Protein AF-A0A662UJ78-F1 (afdb_monomer_lite)

Sequence (334 aa):
MKYLYKLVLLIMIAIISGTLMYMVTPVSWSEGKYTAEIVFKIDNNTYRALVPFYIGKSSEEIHYTEVIDGNKLSVAVNISSLKTLAPGTILYVRAKFLDNNKTILPGIANIKCDIVLPDGRTYEYYASSVDSDTGIYTFKIQPYVKAREAGFVFGSAIVLFAGASVLHYVVTGLYSTIALVILGVIGSKDPFQYYMSNIVLIFIAGSGLELIIKENGLDERVARLLLRLSRSPYTLIISSTFLVSFLSMWTSNTAATYVMLPLILVILNKVGLTDMKYSSILLVSLAVAASVGGTATLIGTPPNIIAAGFLNDLIYGGMEYIDFTRWLYIGFPA

Secondary structure (DSSP, 8-state):
-HHHHHHHHHHHHHHHHHHHHHHHSPPPP-SEEEEEEEEEEETTEEEEEEEEEEESS----EEEEEEETTTTEEEEEEE---SS--TT--EEEEEEEEETTS-B-----S-EEEEEPTTS-EEEEE-SEE-TTT-EEEEEE---SSHHHHHHHHHHHHHHHHTTTTS-HHHHHHHHHHHHHHTTSS-SSSTTGGGG-HHHHHHHHHHHHHHHHHHTTHHHHHHHHHHHT--SHHHHHHHHHHHHHHHHTTS-HHHHHHHHHHHHHHHHHHHT--SHHHHHHHHHHHHHHHHHHTTSSTTT-HHHHHHHHHHHHHTSTT---S-HHHHHHHHTT-

pLDDT: mean 83.89, std 9.32, range [48.81, 97.62]

Structure (mmCIF, N/CA/C/O backbone):
data_AF-A0A662UJ78-F1
#
_entry.id   AF-A0A662UJ78-F1
#
loop_
_atom_site.group_PDB
_atom_site.id
_atom_site.type_symbol
_atom_site.label_atom_id
_atom_site.label_alt_id
_atom_site.label_comp_id
_atom_site.label_asym_id
_atom_site.label_entity_id
_atom_site.label_seq_id
_atom_site.pdbx_PDB_ins_code
_atom_site.Cartn_x
_atom_site.Cartn_y
_atom_site.Cartn_z
_atom_site.occupancy
_atom_site.B_iso_or_equiv
_atom_site.auth_seq_id
_atom_site.auth_comp_id
_atom_site.auth_asym_id
_atom_site.auth_atom_id
_atom_site.pdbx_PDB_model_num
ATOM 1 N N . MET A 1 1 ? 1.722 -31.109 -17.608 1.00 74.56 1 MET A N 1
ATOM 2 C CA . MET A 1 1 ? 2.094 -31.637 -16.271 1.00 74.56 1 MET A CA 1
ATOM 3 C C . MET A 1 1 ? 3.032 -30.725 -15.472 1.00 74.56 1 MET A C 1
ATOM 5 O O . MET A 1 1 ? 2.646 -30.346 -14.377 1.00 74.56 1 MET A O 1
ATOM 9 N N . LYS A 1 2 ? 4.204 -30.301 -15.982 1.00 85.56 2 LYS A N 1
ATOM 10 C CA . LYS A 1 2 ? 5.148 -29.444 -15.217 1.00 85.56 2 LYS A CA 1
ATOM 11 C C . LYS A 1 2 ? 4.560 -28.109 -14.721 1.00 85.56 2 LYS A C 1
ATOM 13 O O . LYS A 1 2 ? 4.836 -27.714 -13.596 1.00 85.56 2 LYS A O 1
ATOM 18 N N . TYR A 1 3 ? 3.753 -27.428 -15.539 1.00 89.88 3 TYR A N 1
ATOM 19 C CA . TYR A 1 3 ? 3.112 -26.165 -15.145 1.00 89.88 3 TYR A CA 1
ATOM 20 C C . TYR A 1 3 ? 2.052 -26.365 -14.051 1.00 89.88 3 TYR A C 1
ATOM 22 O O . TYR A 1 3 ? 2.080 -25.673 -13.041 1.00 89.88 3 TYR A O 1
ATOM 30 N N . LEU A 1 4 ? 1.190 -27.376 -14.206 1.00 91.19 4 LEU A N 1
ATOM 31 C CA . LEU A 1 4 ? 0.172 -27.723 -13.210 1.00 91.19 4 LEU A CA 1
ATOM 32 C C . LEU A 1 4 ? 0.796 -28.039 -11.843 1.00 91.19 4 LEU A C 1
ATOM 34 O O . LEU A 1 4 ? 0.318 -27.551 -10.829 1.00 91.19 4 LEU A O 1
ATOM 38 N N . TYR A 1 5 ? 1.906 -28.783 -11.820 1.00 94.12 5 TYR A N 1
ATOM 39 C CA . TYR A 1 5 ? 2.651 -29.043 -10.587 1.00 94.12 5 TYR A CA 1
ATOM 40 C C . TYR A 1 5 ? 3.148 -27.751 -9.920 1.00 94.12 5 TYR A C 1
ATOM 42 O O . TYR A 1 5 ? 2.947 -27.566 -8.723 1.00 94.12 5 TYR A O 1
ATOM 50 N N . LYS A 1 6 ? 3.751 -26.832 -10.691 1.00 94.00 6 LYS A N 1
ATOM 51 C CA . LYS A 1 6 ? 4.207 -25.532 -10.168 1.00 94.00 6 LYS A CA 1
ATOM 52 C C . LYS A 1 6 ? 3.054 -24.706 -9.603 1.00 94.00 6 LYS A C 1
ATOM 54 O O . LYS A 1 6 ? 3.221 -24.084 -8.561 1.00 94.00 6 LYS A O 1
ATOM 59 N N . LEU A 1 7 ? 1.902 -24.718 -10.272 1.00 94.19 7 LEU A N 1
ATOM 60 C CA . LEU A 1 7 ? 0.709 -24.007 -9.822 1.00 94.19 7 LEU A CA 1
ATOM 61 C C . LEU A 1 7 ? 0.171 -24.583 -8.509 1.00 94.19 7 LEU A C 1
ATOM 63 O O . LEU A 1 7 ? -0.058 -23.832 -7.568 1.00 94.19 7 LEU A O 1
ATOM 67 N N . VAL A 1 8 ? 0.022 -25.907 -8.417 1.00 95.00 8 VAL A N 1
ATOM 68 C CA . VAL A 1 8 ? -0.442 -26.574 -7.190 1.00 95.00 8 VAL A CA 1
ATOM 69 C C . VAL A 1 8 ? 0.522 -26.316 -6.034 1.00 95.00 8 VAL A C 1
ATOM 71 O O . VAL A 1 8 ? 0.086 -25.954 -4.945 1.00 95.00 8 VAL A O 1
ATOM 74 N N . LEU A 1 9 ? 1.830 -26.439 -6.275 1.00 95.75 9 LEU A N 1
ATOM 75 C CA . LEU A 1 9 ? 2.849 -26.150 -5.269 1.00 95.75 9 LEU A CA 1
ATOM 76 C C . LEU A 1 9 ? 2.768 -24.694 -4.790 1.00 95.75 9 LEU A C 1
ATOM 78 O O . LEU A 1 9 ? 2.785 -24.452 -3.586 1.00 95.75 9 LEU A O 1
ATOM 82 N N . LEU A 1 10 ? 2.632 -23.737 -5.714 1.00 96.06 10 LEU A N 1
ATOM 83 C CA . LEU A 1 10 ? 2.490 -22.320 -5.384 1.00 96.06 10 LEU A CA 1
ATOM 84 C C . LEU A 1 10 ? 1.257 -22.067 -4.508 1.00 96.06 10 LEU A C 1
ATOM 86 O O . LEU A 1 10 ? 1.362 -21.377 -3.498 1.00 96.06 10 LEU A O 1
ATOM 90 N N . ILE A 1 11 ? 0.111 -22.655 -4.861 1.00 95.50 11 ILE A N 1
ATOM 91 C CA . ILE A 1 11 ? -1.130 -22.525 -4.088 1.00 95.50 11 ILE A CA 1
ATOM 92 C C . ILE A 1 11 ? -0.964 -23.130 -2.690 1.00 95.50 11 ILE A C 1
ATOM 94 O O . ILE A 1 11 ? -1.372 -22.508 -1.714 1.00 95.50 11 ILE A O 1
ATOM 98 N N . MET A 1 12 ? -0.324 -24.297 -2.558 1.00 97.00 12 MET A N 1
ATOM 99 C CA . MET A 1 12 ? -0.077 -24.892 -1.239 1.00 97.00 12 MET A CA 1
ATOM 100 C C . MET A 1 12 ? 0.802 -23.998 -0.362 1.00 97.00 12 MET A C 1
ATOM 102 O O . MET A 1 12 ? 0.473 -23.772 0.800 1.00 97.00 12 MET A O 1
ATOM 106 N N . ILE A 1 13 ? 1.886 -23.444 -0.914 1.00 97.00 13 ILE A N 1
ATOM 107 C CA . ILE A 1 13 ? 2.757 -22.515 -0.179 1.00 97.00 13 ILE A CA 1
ATOM 108 C C . ILE A 1 13 ? 1.982 -21.245 0.198 1.00 97.00 13 ILE A C 1
ATOM 110 O O . ILE A 1 13 ? 2.125 -20.754 1.317 1.00 97.00 13 ILE A O 1
ATOM 114 N N . ALA A 1 14 ? 1.125 -20.738 -0.693 1.00 96.88 14 ALA A N 1
ATOM 115 C CA . ALA A 1 14 ? 0.294 -19.569 -0.422 1.00 96.88 14 ALA A CA 1
ATOM 116 C C . ALA A 1 14 ? -0.699 -19.822 0.718 1.00 96.88 14 ALA A C 1
ATOM 118 O O . ALA A 1 14 ? -0.840 -18.974 1.595 1.00 96.88 14 ALA A O 1
ATOM 119 N N . ILE A 1 15 ? -1.335 -20.996 0.759 1.00 97.19 15 ILE A N 1
ATOM 120 C CA . ILE A 1 15 ? -2.229 -21.385 1.858 1.00 97.19 15 ILE A CA 1
ATOM 121 C C . ILE A 1 15 ? -1.451 -21.470 3.170 1.00 97.19 15 ILE A C 1
ATOM 123 O O . ILE A 1 15 ? -1.878 -20.878 4.155 1.00 97.19 15 ILE A O 1
ATOM 127 N N . ILE A 1 16 ? -0.289 -22.134 3.182 1.00 97.62 16 ILE A N 1
ATOM 128 C CA . ILE A 1 16 ? 0.556 -22.245 4.382 1.00 97.62 16 ILE A CA 1
ATOM 129 C C . ILE A 1 16 ? 0.957 -20.853 4.888 1.00 97.62 16 ILE A C 1
ATOM 131 O O . ILE A 1 16 ? 0.823 -20.566 6.077 1.00 97.62 16 ILE A O 1
ATOM 135 N N . SER A 1 17 ? 1.404 -19.970 3.993 1.00 97.19 17 SER A N 1
ATOM 136 C CA . SER A 1 17 ? 1.764 -18.592 4.342 1.00 97.19 17 SER A CA 1
ATOM 137 C C . SER A 1 17 ? 0.568 -17.797 4.869 1.00 97.19 17 SER A C 1
ATOM 139 O O . SER A 1 17 ? 0.687 -17.121 5.892 1.00 97.19 17 SER A O 1
ATOM 141 N N . GLY A 1 18 ? -0.601 -17.932 4.237 1.00 96.88 18 GLY A N 1
ATOM 142 C CA . GLY A 1 18 ? -1.847 -17.345 4.720 1.00 96.88 18 GLY A CA 1
ATOM 143 C C . GLY A 1 18 ? -2.208 -17.842 6.120 1.00 96.88 18 GLY A C 1
ATOM 144 O O . GLY A 1 18 ? -2.531 -17.040 6.992 1.00 96.88 18 GLY A O 1
ATOM 145 N N . THR A 1 19 ? -2.104 -19.145 6.386 1.00 96.62 19 THR A N 1
ATOM 146 C CA . THR A 1 19 ? -2.385 -19.724 7.709 1.00 96.62 19 THR A CA 1
ATOM 147 C C . THR A 1 19 ? -1.412 -19.217 8.773 1.00 96.62 19 THR A C 1
ATOM 149 O O . THR A 1 19 ? -1.841 -18.879 9.874 1.00 96.62 19 THR A O 1
ATOM 152 N N . LEU A 1 20 ? -0.121 -19.104 8.454 1.00 96.56 20 LEU A N 1
ATOM 153 C CA . LEU A 1 20 ? 0.865 -18.522 9.369 1.00 96.56 20 LEU A CA 1
ATOM 154 C C . LEU A 1 20 ? 0.529 -17.061 9.691 1.00 96.56 20 LEU A C 1
ATOM 156 O O . LEU A 1 20 ? 0.511 -16.681 10.861 1.00 96.56 20 LEU A O 1
ATOM 160 N N . MET A 1 21 ? 0.184 -16.258 8.680 1.00 96.12 21 MET A N 1
ATOM 161 C CA . MET A 1 21 ? -0.240 -14.874 8.903 1.00 96.12 21 MET A CA 1
ATOM 162 C C . MET A 1 21 ? -1.532 -14.785 9.719 1.00 96.12 21 MET A C 1
ATOM 164 O O . MET A 1 21 ? -1.609 -13.969 10.635 1.00 96.12 21 MET A O 1
ATOM 168 N N . TYR A 1 22 ? -2.516 -15.654 9.476 1.00 95.31 22 TYR A N 1
ATOM 169 C CA . TYR A 1 22 ? -3.747 -15.733 10.273 1.00 95.31 22 TYR A CA 1
ATOM 170 C C . TYR A 1 22 ? -3.452 -15.926 11.771 1.00 95.31 22 TYR A C 1
ATOM 172 O O . TYR A 1 22 ? -4.114 -15.324 12.616 1.00 95.31 22 TYR A O 1
ATOM 180 N N . MET A 1 23 ? -2.445 -16.742 12.109 1.00 93.75 23 MET A N 1
ATOM 181 C CA . MET A 1 23 ? -2.058 -17.022 13.497 1.00 93.75 23 MET A CA 1
ATOM 182 C C . MET A 1 23 ? -1.364 -15.841 14.184 1.00 93.75 23 MET A C 1
ATOM 184 O O . MET A 1 23 ? -1.578 -15.626 15.376 1.00 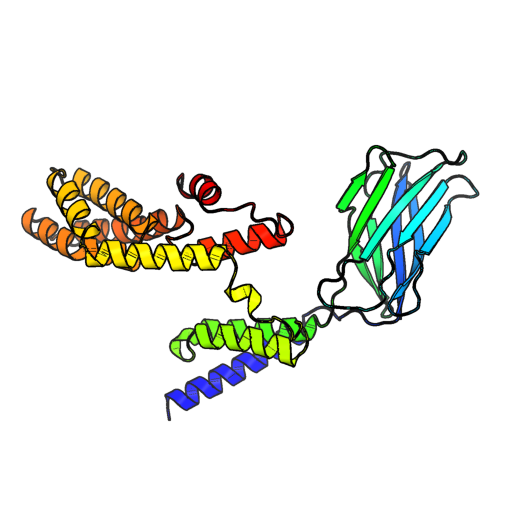93.75 23 MET A O 1
ATOM 188 N N . VAL A 1 24 ? -0.544 -15.083 13.449 1.00 93.38 24 VAL A N 1
ATOM 189 C CA . VAL A 1 24 ? 0.206 -13.932 13.989 1.00 93.38 24 VAL A CA 1
ATOM 190 C C . VAL A 1 24 ? -0.662 -12.671 14.064 1.00 93.38 24 VAL A C 1
ATOM 192 O O . VAL A 1 24 ? -0.408 -11.785 14.878 1.00 93.38 24 VAL A O 1
ATOM 195 N N . THR A 1 25 ? -1.708 -12.587 13.242 1.00 91.75 25 THR A N 1
ATOM 196 C CA . THR A 1 25 ? -2.567 -11.402 13.175 1.00 91.75 25 THR A CA 1
ATOM 197 C C . THR A 1 25 ? -3.382 -11.219 14.470 1.00 91.75 25 THR A C 1
ATOM 199 O O . THR A 1 25 ? -3.894 -12.206 15.019 1.00 91.75 25 THR A O 1
ATOM 202 N N . PRO A 1 26 ? -3.544 -9.972 14.973 1.00 86.56 26 PRO A N 1
ATOM 203 C CA . PRO A 1 26 ? -4.321 -9.690 16.174 1.00 86.56 26 PRO A CA 1
ATOM 204 C C . PRO A 1 26 ? -5.737 -10.268 16.142 1.00 86.56 26 PRO A C 1
ATOM 206 O O . PRO A 1 26 ? -6.367 -10.416 15.091 1.00 86.56 26 PRO A O 1
ATOM 209 N N . VAL A 1 27 ? -6.246 -10.591 17.330 1.00 85.38 27 VAL A N 1
ATOM 210 C CA . VAL A 1 27 ? -7.618 -11.076 17.497 1.00 85.38 27 VAL A CA 1
ATOM 211 C C . VAL A 1 27 ? -8.580 -9.944 17.153 1.00 85.38 27 VAL A C 1
ATOM 213 O O . VAL A 1 27 ? -8.354 -8.786 17.507 1.00 85.38 27 VAL A O 1
ATOM 216 N N . SER A 1 28 ? -9.647 -10.284 16.437 1.00 86.44 28 SER A N 1
ATOM 217 C CA . SER A 1 28 ? -10.690 -9.312 16.124 1.00 86.44 28 SER A CA 1
ATOM 218 C C . SER A 1 28 ? -11.521 -8.999 17.359 1.00 86.44 28 SER A C 1
ATOM 220 O O . SER A 1 28 ? -11.748 -9.858 18.206 1.00 86.44 28 SER A O 1
ATOM 222 N N . TRP A 1 29 ? -11.992 -7.766 17.441 1.00 86.44 29 TRP A N 1
ATOM 223 C CA . TRP A 1 29 ? -12.928 -7.331 18.457 1.00 86.44 29 TRP A CA 1
ATOM 224 C C . TRP A 1 29 ? -14.287 -7.987 18.202 1.00 86.44 29 TRP A C 1
ATOM 226 O O . TRP A 1 29 ? -14.682 -8.207 17.054 1.00 86.44 29 TRP A O 1
ATOM 236 N N . SER A 1 30 ? -14.994 -8.303 19.279 1.00 84.50 30 SER A N 1
ATOM 237 C CA . SER A 1 30 ? -16.320 -8.910 19.256 1.00 84.50 30 SER A CA 1
ATOM 238 C C . SER A 1 30 ? -17.299 -8.039 20.030 1.00 84.50 30 SER A C 1
ATOM 240 O O . SER A 1 30 ? -16.910 -7.152 20.784 1.00 84.50 30 SER A O 1
ATOM 242 N N . GLU A 1 31 ? -18.592 -8.292 19.883 1.00 84.69 31 GLU A N 1
ATOM 243 C CA . GLU A 1 31 ? -19.571 -7.665 20.770 1.00 84.69 31 GLU A CA 1
ATOM 244 C C . GLU A 1 31 ? -19.304 -8.090 22.219 1.00 84.69 31 GLU A C 1
ATOM 246 O O . GLU A 1 31 ? -18.971 -9.247 22.495 1.00 84.69 31 GLU A O 1
ATOM 251 N N . GLY A 1 32 ? -19.392 -7.144 23.153 1.00 84.38 32 GLY A N 1
ATOM 252 C CA . GLY A 1 32 ? -18.986 -7.405 24.528 1.00 84.38 32 GLY A CA 1
ATOM 253 C C . GLY A 1 32 ? -18.766 -6.158 25.370 1.00 84.38 32 GLY A C 1
ATOM 254 O O . GLY A 1 32 ? -19.033 -5.032 24.944 1.00 84.38 32 GLY A O 1
ATOM 255 N N . LYS A 1 33 ? -18.298 -6.396 26.598 1.00 86.56 33 LYS A N 1
ATOM 256 C CA . LYS A 1 33 ? -17.923 -5.363 27.565 1.00 86.56 33 LYS A CA 1
ATOM 257 C C . LYS A 1 33 ? -16.432 -5.073 27.451 1.00 86.56 33 LYS A C 1
ATOM 259 O O . LYS A 1 33 ? -15.621 -5.986 27.559 1.00 86.56 33 LYS A O 1
ATOM 264 N N . TYR A 1 34 ? -16.102 -3.805 27.300 1.00 88.44 34 TYR A N 1
ATOM 265 C CA . TYR A 1 34 ? -14.747 -3.285 27.211 1.00 88.44 34 TYR A CA 1
ATOM 266 C C . TYR A 1 34 ? -14.525 -2.269 28.329 1.00 88.44 34 TYR A C 1
ATOM 268 O O . TYR A 1 34 ? -15.489 -1.742 28.892 1.00 88.44 34 TYR A O 1
ATOM 276 N N . THR A 1 35 ? -13.268 -1.970 28.636 1.00 88.31 35 THR A N 1
ATOM 277 C CA . THR A 1 35 ? -12.915 -0.899 29.576 1.00 88.31 35 THR A CA 1
ATOM 278 C C . THR A 1 35 ? -11.891 0.015 28.924 1.00 88.31 35 THR A C 1
ATOM 280 O O . THR A 1 35 ? -10.863 -0.459 28.449 1.00 88.31 35 THR A O 1
ATOM 283 N N . ALA A 1 36 ? -12.178 1.313 28.890 1.00 88.56 36 ALA A N 1
ATOM 284 C CA . ALA A 1 36 ? -11.216 2.341 28.525 1.00 88.56 36 ALA A CA 1
ATOM 285 C C . ALA A 1 36 ? -10.558 2.872 29.803 1.00 88.56 36 ALA A C 1
ATOM 287 O O . ALA A 1 36 ? -11.219 3.496 30.630 1.00 88.56 36 ALA A O 1
ATOM 288 N N . GLU A 1 37 ? -9.269 2.599 29.974 1.00 89.94 37 GLU A N 1
ATOM 289 C CA . GLU A 1 37 ? -8.448 3.120 31.062 1.00 89.94 37 GLU A CA 1
ATOM 290 C C . GLU A 1 37 ? -7.716 4.373 30.570 1.00 89.94 37 GLU A C 1
ATOM 292 O O . GLU A 1 37 ? -6.841 4.309 29.710 1.00 89.94 37 GLU A O 1
ATOM 297 N N . ILE A 1 38 ? -8.091 5.544 31.081 1.00 87.50 38 ILE A N 1
ATOM 298 C CA . ILE A 1 38 ? -7.409 6.800 30.749 1.00 87.50 38 ILE A CA 1
ATOM 299 C C . ILE A 1 38 ? -6.334 7.045 31.794 1.00 87.50 38 ILE A C 1
ATOM 301 O O . ILE A 1 38 ? -6.637 7.282 32.964 1.00 87.50 38 ILE A O 1
ATOM 305 N N . VAL A 1 39 ? -5.081 7.003 31.355 1.00 86.19 39 VAL A N 1
ATOM 306 C CA . VAL A 1 39 ? -3.899 7.190 32.193 1.00 86.19 39 VAL A CA 1
ATOM 307 C C . VAL A 1 39 ? -3.324 8.572 31.931 1.00 86.19 39 VAL A C 1
ATOM 309 O O . VAL A 1 39 ? -3.039 8.937 30.790 1.00 86.19 39 VAL A O 1
ATOM 312 N N . PHE A 1 40 ? -3.125 9.348 32.989 1.00 83.94 40 PHE A N 1
ATOM 313 C CA . PHE A 1 40 ? -2.577 10.697 32.895 1.00 83.94 40 PHE A CA 1
ATOM 314 C C . PHE A 1 40 ? -1.724 11.031 34.116 1.00 83.94 40 PHE A C 1
ATOM 316 O O . PHE A 1 40 ? -1.835 10.395 35.167 1.00 83.94 40 PHE A O 1
ATOM 323 N N . LYS A 1 41 ? -0.833 12.016 33.970 1.00 79.06 41 LYS A N 1
ATOM 324 C CA . LYS A 1 41 ? 0.078 12.446 35.034 1.00 79.06 41 LYS A CA 1
ATOM 325 C C . LYS A 1 41 ? -0.151 13.905 35.396 1.00 79.06 41 LYS A C 1
ATOM 327 O O . LYS A 1 41 ? -0.171 14.756 34.512 1.00 79.06 41 LYS A O 1
ATOM 332 N N . ILE A 1 42 ? -0.270 14.180 36.691 1.00 74.50 42 ILE A N 1
ATOM 333 C CA . ILE A 1 42 ? -0.340 15.531 37.265 1.00 74.50 42 ILE A CA 1
ATOM 334 C C . ILE A 1 42 ? 0.592 15.547 38.476 1.00 74.50 42 ILE A C 1
ATOM 336 O O . ILE A 1 42 ? 0.551 14.617 39.278 1.00 74.50 42 ILE A O 1
ATOM 340 N N . ASP A 1 43 ? 1.465 16.552 38.579 1.00 69.56 43 ASP A N 1
ATOM 341 C CA . ASP A 1 43 ? 2.380 16.750 39.716 1.00 69.56 43 ASP A CA 1
ATOM 342 C C . ASP A 1 43 ? 3.142 15.481 40.139 1.00 69.56 43 ASP A C 1
ATOM 344 O O . ASP A 1 43 ? 3.267 15.150 41.315 1.00 69.56 43 ASP A O 1
ATOM 348 N N . ASN A 1 44 ? 3.655 14.745 39.145 1.00 70.19 44 ASN A N 1
ATOM 349 C CA . ASN A 1 44 ? 4.376 13.473 39.293 1.00 70.19 44 ASN A CA 1
ATOM 350 C C . ASN A 1 44 ? 3.544 12.262 39.769 1.00 70.19 44 ASN A C 1
ATOM 352 O O . ASN A 1 44 ? 4.053 11.138 39.758 1.00 70.19 44 ASN A O 1
ATOM 356 N N . ASN A 1 45 ? 2.264 12.445 40.092 1.00 75.81 45 ASN A N 1
ATOM 357 C CA . ASN A 1 45 ? 1.334 11.362 40.398 1.00 75.81 45 ASN A CA 1
ATOM 358 C C . ASN A 1 45 ? 0.666 10.845 39.120 1.00 75.81 45 ASN A C 1
ATOM 360 O O . ASN A 1 45 ? 0.323 11.609 38.217 1.00 75.81 45 ASN A O 1
ATOM 364 N N . THR A 1 46 ? 0.500 9.524 39.031 1.00 78.81 46 THR A N 1
ATOM 365 C CA . THR A 1 46 ? -0.203 8.879 37.913 1.00 78.81 46 THR A CA 1
ATOM 366 C C . THR A 1 46 ? -1.620 8.549 38.344 1.00 78.81 46 THR A C 1
ATOM 368 O O . THR A 1 46 ? -1.819 7.822 39.315 1.00 78.81 46 THR A O 1
ATOM 371 N N . TYR A 1 47 ? -2.586 9.051 37.590 1.00 80.69 47 TYR A N 1
ATOM 372 C CA . TYR A 1 47 ? -4.005 8.839 37.815 1.00 80.69 47 TYR A CA 1
ATOM 373 C C . TYR A 1 47 ? -4.587 7.982 36.692 1.00 80.69 47 TYR A C 1
ATOM 375 O O . TYR A 1 47 ? -4.081 7.980 35.565 1.00 80.69 47 TYR A O 1
ATOM 383 N N . ARG A 1 48 ? -5.627 7.216 37.026 1.00 83.50 48 ARG A N 1
ATOM 384 C CA . ARG A 1 48 ? -6.295 6.267 36.132 1.00 83.50 48 ARG A CA 1
ATOM 385 C C . ARG A 1 48 ? -7.796 6.456 36.274 1.00 83.50 48 ARG A C 1
ATOM 387 O O . ARG A 1 48 ? -8.284 6.445 37.399 1.00 83.50 48 ARG A O 1
ATOM 394 N N . ALA A 1 49 ? -8.493 6.627 35.159 1.00 83.62 49 ALA A N 1
ATOM 395 C CA . ALA A 1 49 ? -9.951 6.612 35.114 1.00 83.62 49 ALA A CA 1
ATOM 396 C C . ALA A 1 49 ? -10.415 5.370 34.345 1.00 83.62 49 ALA A C 1
ATOM 398 O O . ALA A 1 49 ? -9.977 5.165 33.211 1.00 83.62 49 ALA A O 1
ATOM 399 N N . LEU A 1 50 ? -11.269 4.543 34.949 1.00 86.12 50 LEU A N 1
ATOM 400 C CA . LEU A 1 50 ? -11.734 3.276 34.377 1.00 86.12 50 LEU A CA 1
ATOM 401 C C . LEU A 1 50 ? -13.163 3.425 33.863 1.00 86.12 50 LEU A C 1
ATOM 403 O O . LEU A 1 50 ? -14.117 3.459 34.637 1.00 86.12 50 LEU A O 1
ATOM 407 N N . VAL A 1 51 ? -13.319 3.461 32.541 1.00 86.50 51 VAL A N 1
ATOM 408 C CA . VAL A 1 51 ? -14.615 3.689 31.894 1.00 86.50 51 VAL A CA 1
ATOM 409 C C . VAL A 1 51 ? -15.090 2.422 31.189 1.00 86.50 51 VAL A C 1
ATOM 411 O O . VAL A 1 51 ? -14.621 2.117 30.090 1.00 86.50 51 VAL A O 1
ATOM 414 N N . PRO A 1 52 ? -16.016 1.649 31.783 1.00 86.75 52 PRO A N 1
ATOM 415 C CA . PRO A 1 52 ? -16.594 0.500 31.107 1.00 86.75 52 PRO A CA 1
ATOM 416 C C . PRO A 1 52 ? -17.533 0.955 29.983 1.00 86.75 52 PRO A C 1
ATOM 418 O O . PRO A 1 52 ? -18.385 1.819 30.180 1.00 86.75 52 PRO A O 1
ATOM 421 N N . PHE A 1 53 ? -17.432 0.322 28.818 1.00 85.62 53 PHE A N 1
ATOM 422 C CA . PHE A 1 53 ? -18.329 0.543 27.687 1.00 85.62 53 PHE A CA 1
ATOM 423 C C . PHE A 1 53 ? -18.723 -0.776 27.019 1.00 85.62 53 PHE A C 1
ATOM 425 O O . PHE A 1 53 ? -18.119 -1.823 27.253 1.00 85.62 53 PHE A O 1
ATOM 432 N N . TYR A 1 54 ? -19.776 -0.739 26.204 1.00 83.19 54 TYR A N 1
ATOM 433 C CA . TYR A 1 54 ? -20.272 -1.906 25.478 1.00 83.19 54 TYR A CA 1
ATOM 434 C C . TYR A 1 54 ? -20.282 -1.635 23.982 1.00 83.19 54 TYR A C 1
ATOM 436 O O . TYR A 1 54 ? -20.663 -0.551 23.545 1.00 83.19 54 TYR A O 1
ATOM 444 N N . ILE A 1 55 ? -19.928 -2.654 23.207 1.00 83.31 55 ILE A N 1
ATOM 445 C CA . ILE A 1 55 ? -20.050 -2.642 21.750 1.00 83.31 55 ILE A CA 1
ATOM 446 C C . ILE A 1 55 ? -21.172 -3.610 21.351 1.00 83.31 55 ILE A C 1
ATOM 448 O O . ILE A 1 55 ? -21.198 -4.739 21.845 1.00 83.31 55 ILE A O 1
ATOM 452 N N . GLY A 1 56 ? -22.102 -3.174 20.489 1.00 71.12 56 GLY A N 1
ATOM 453 C CA . GLY A 1 56 ? -23.186 -4.009 19.932 1.00 71.12 56 GLY A CA 1
ATOM 454 C C . GLY A 1 56 ? -24.546 -3.960 20.651 1.00 71.12 56 GLY A C 1
ATOM 455 O O . GLY A 1 56 ? -25.530 -4.489 20.140 1.00 71.12 56 GLY A O 1
ATOM 456 N N . LYS A 1 57 ? -24.668 -3.296 21.809 1.00 64.25 57 LYS A N 1
ATOM 457 C CA . LYS A 1 57 ? -25.978 -3.000 22.439 1.00 64.25 57 LYS A CA 1
ATOM 458 C C . LYS A 1 57 ? -26.425 -1.573 22.131 1.00 64.25 57 LYS A C 1
ATOM 460 O O . LYS A 1 57 ? -25.604 -0.777 21.701 1.00 64.25 57 LYS A O 1
ATOM 465 N N . SER A 1 58 ? -27.714 -1.263 22.342 1.00 50.34 58 SER A N 1
ATOM 466 C CA . SER A 1 58 ? -28.286 0.094 22.231 1.00 50.34 58 SER A CA 1
ATOM 467 C C . SER A 1 58 ? -27.438 1.087 23.025 1.00 50.34 58 SER A C 1
ATOM 469 O O . SER A 1 58 ? -27.574 1.207 24.238 1.00 50.34 58 SER A O 1
ATOM 471 N N . SER A 1 59 ? -26.499 1.715 22.337 1.00 48.81 59 SER A N 1
ATOM 472 C CA . SER A 1 59 ? -25.442 2.521 22.920 1.00 48.81 59 SER A CA 1
ATOM 473 C C . SER A 1 59 ? -25.805 3.978 22.689 1.00 48.81 59 SER A C 1
ATOM 475 O O . SER A 1 59 ? -25.718 4.473 21.566 1.00 48.81 59 SER A O 1
ATOM 477 N N . GLU A 1 60 ? -26.272 4.637 23.740 1.00 55.75 60 GLU A N 1
ATOM 478 C CA . GLU A 1 60 ? -26.199 6.092 23.849 1.00 55.75 60 GLU A CA 1
ATOM 479 C C . GLU A 1 60 ? -24.741 6.484 24.143 1.00 55.75 60 GLU A C 1
ATOM 481 O O . GLU A 1 60 ? -23.939 5.632 24.542 1.00 55.75 60 GLU A O 1
ATOM 486 N N . GLU A 1 61 ? -24.369 7.743 23.896 1.00 60.56 61 GLU A N 1
ATOM 487 C CA . GLU A 1 61 ? -23.052 8.245 24.307 1.00 60.56 61 GLU A CA 1
ATOM 488 C C . GLU A 1 61 ? -22.882 8.030 25.815 1.00 60.56 61 GLU A C 1
ATOM 490 O O . GLU A 1 61 ? -23.708 8.456 26.625 1.00 60.56 61 GLU A O 1
ATOM 495 N N . ILE A 1 62 ? -21.816 7.327 26.201 1.00 65.38 62 ILE A N 1
ATOM 496 C CA . ILE A 1 62 ? -21.553 7.060 27.614 1.00 65.38 62 ILE A CA 1
ATOM 497 C C . ILE A 1 62 ? -20.828 8.272 28.169 1.00 65.38 62 ILE A C 1
ATOM 499 O O . ILE A 1 62 ? -19.668 8.493 27.833 1.00 65.38 62 ILE A O 1
ATOM 503 N N . HIS A 1 63 ? -21.512 9.027 29.025 1.00 64.94 63 HIS A N 1
ATOM 504 C CA . HIS A 1 63 ? -20.912 10.073 29.841 1.00 64.94 63 HIS A CA 1
ATOM 505 C C . HIS A 1 63 ? -20.529 9.492 31.198 1.00 64.94 63 HIS A C 1
ATOM 507 O O . HIS A 1 63 ? -21.394 9.157 32.007 1.00 64.94 63 HIS A O 1
ATOM 513 N N . TYR A 1 64 ? -19.231 9.376 31.450 1.00 69.50 64 TYR A N 1
ATOM 514 C CA . TYR A 1 64 ? -18.712 8.888 32.722 1.00 69.50 64 TYR A CA 1
ATOM 515 C C . TYR A 1 64 ? -17.853 9.959 33.381 1.00 69.50 64 TYR A C 1
ATOM 517 O O . TYR A 1 64 ? -16.940 10.478 32.745 1.00 69.50 64 TYR A O 1
ATOM 525 N N . THR A 1 65 ? -18.151 10.281 34.641 1.00 64.25 65 THR A N 1
ATOM 526 C CA . THR A 1 65 ? -17.374 11.228 35.447 1.00 64.25 65 THR A CA 1
ATOM 527 C C . THR A 1 65 ? -16.805 10.488 36.648 1.00 64.25 65 THR A C 1
ATOM 529 O O . THR A 1 65 ? -17.553 10.143 37.561 1.00 64.25 65 THR A O 1
ATOM 532 N N . GLU A 1 66 ? -15.493 10.264 36.664 1.00 68.56 66 GLU A N 1
ATOM 533 C CA . GLU A 1 66 ? -14.807 9.692 37.827 1.00 68.56 66 GLU A CA 1
ATOM 534 C C . GLU A 1 66 ? -14.182 10.797 38.665 1.00 68.56 66 GLU A C 1
ATOM 536 O O . GLU A 1 66 ? -13.494 11.666 38.125 1.00 68.56 66 GLU A O 1
ATOM 541 N N . VAL A 1 67 ? -14.425 10.761 39.976 1.00 63.16 67 VAL A N 1
ATOM 542 C CA . VAL A 1 67 ? -13.788 11.660 40.938 1.00 63.16 67 VAL A CA 1
ATOM 543 C C . VAL A 1 67 ? -12.550 10.972 41.491 1.00 63.16 67 VAL A C 1
ATOM 545 O O . VAL A 1 67 ? -12.648 9.941 42.154 1.00 63.16 67 VAL A O 1
ATOM 548 N N . ILE A 1 68 ? -11.389 11.561 41.238 1.00 66.81 68 ILE A N 1
ATOM 549 C CA . ILE A 1 68 ? -10.091 11.019 41.623 1.00 66.81 68 ILE A CA 1
ATOM 550 C C . ILE A 1 68 ? -9.506 11.914 42.725 1.00 66.81 68 ILE A C 1
ATOM 552 O O . ILE A 1 68 ? -9.602 13.139 42.653 1.00 66.81 68 ILE A O 1
ATOM 556 N N . ASP A 1 69 ? -8.932 11.295 43.761 1.00 63.78 69 ASP A N 1
ATOM 557 C CA . ASP A 1 69 ? -8.360 11.971 44.941 1.00 63.78 69 ASP A CA 1
ATOM 558 C C . ASP A 1 69 ? -9.378 12.790 45.771 1.00 63.78 69 ASP A C 1
ATOM 560 O O . ASP A 1 69 ? -9.218 13.987 46.006 1.00 63.78 69 ASP A O 1
ATOM 564 N N . GLY A 1 70 ? -10.471 12.147 46.209 1.00 56.78 70 GLY A N 1
ATOM 565 C CA . GLY A 1 70 ? -11.342 12.679 47.270 1.00 56.78 70 GLY A CA 1
ATOM 566 C C . GLY A 1 70 ? -11.978 14.052 46.990 1.00 56.78 70 GLY A C 1
ATOM 567 O O . GLY A 1 70 ? -11.963 14.898 47.879 1.00 56.78 70 GLY A O 1
ATOM 568 N N . ASN A 1 71 ? -12.552 14.238 45.790 1.00 56.72 71 ASN A N 1
ATOM 569 C CA . ASN A 1 71 ? -13.156 15.456 45.201 1.00 56.72 71 ASN A CA 1
ATOM 570 C C . ASN A 1 71 ? -12.249 16.382 44.380 1.00 56.72 71 ASN A C 1
ATOM 572 O O . ASN A 1 71 ? -12.797 17.248 43.704 1.00 56.72 71 ASN A O 1
ATOM 576 N N . LYS A 1 72 ? -10.925 16.183 44.332 1.00 60.91 72 LYS A N 1
ATOM 577 C CA . LYS A 1 72 ? -10.036 17.176 43.702 1.00 60.91 72 LYS A CA 1
ATOM 578 C C . LYS A 1 72 ? -10.057 17.240 42.182 1.00 60.91 72 LYS A C 1
ATOM 580 O O . LYS A 1 72 ? -9.859 18.314 41.623 1.00 60.91 72 LYS A O 1
ATOM 585 N N . LEU A 1 73 ? -10.293 16.118 41.515 1.00 70.50 73 LEU A N 1
ATOM 586 C CA . LEU A 1 73 ? -10.230 16.040 40.063 1.00 70.50 73 LEU A CA 1
ATOM 587 C C . LEU A 1 73 ? -11.395 15.217 39.528 1.00 70.50 73 LEU A C 1
ATOM 589 O O . LEU A 1 73 ? -11.705 14.160 40.074 1.00 70.50 73 LEU A O 1
ATOM 593 N N . SER A 1 74 ? -12.016 15.677 38.444 1.00 72.38 74 SER A N 1
ATOM 594 C CA . SER A 1 74 ? -13.039 14.913 37.734 1.00 72.38 74 SER A CA 1
ATOM 595 C C . SER A 1 74 ? -12.682 14.723 36.263 1.00 72.38 74 SER A C 1
ATOM 597 O O . SER A 1 74 ? -12.293 15.664 35.570 1.00 72.38 74 SER A O 1
ATOM 599 N N . VAL A 1 75 ? -12.798 13.485 35.781 1.00 77.56 75 VAL A N 1
ATOM 600 C CA . VAL A 1 75 ? -12.550 13.134 34.374 1.00 77.56 75 VAL A CA 1
ATOM 601 C C . VAL A 1 75 ? -13.878 12.792 33.729 1.00 77.56 75 VAL A C 1
ATOM 603 O O . VAL A 1 75 ? -14.456 11.759 34.049 1.00 77.56 75 VAL A O 1
ATOM 606 N N . ALA A 1 76 ? -14.356 13.656 32.836 1.00 79.62 76 ALA A N 1
ATOM 607 C CA . ALA A 1 76 ? -15.547 13.418 32.036 1.00 79.62 76 ALA A CA 1
ATOM 608 C C . ALA A 1 76 ? -15.150 12.756 30.713 1.00 79.62 76 ALA A C 1
ATOM 610 O O . ALA A 1 76 ? -14.424 13.337 29.906 1.00 79.62 76 ALA A O 1
ATOM 611 N N . VAL A 1 77 ? -15.632 11.541 30.486 1.00 81.56 77 VAL A N 1
ATOM 612 C CA . VAL A 1 77 ? -15.310 10.732 29.311 1.00 81.56 77 VAL A CA 1
ATOM 613 C C . VAL A 1 77 ? -16.578 10.517 28.510 1.00 81.56 77 VAL A C 1
ATOM 615 O O . VAL A 1 77 ? -17.588 10.098 29.068 1.00 81.56 77 VAL A O 1
ATOM 618 N N . ASN A 1 78 ? -16.519 10.823 27.218 1.00 82.12 78 ASN A N 1
ATOM 619 C CA . ASN A 1 78 ? -17.557 10.535 26.242 1.00 82.12 78 ASN A CA 1
ATOM 620 C C . ASN A 1 78 ? -17.020 9.500 25.249 1.00 82.12 78 ASN A C 1
ATOM 622 O O . ASN A 1 78 ? -16.013 9.742 24.580 1.00 82.12 78 ASN A O 1
ATOM 626 N N . ILE A 1 79 ? -17.681 8.347 25.175 1.00 80.62 79 ILE A N 1
ATOM 627 C CA . ILE A 1 79 ? -17.355 7.281 24.225 1.00 80.62 79 ILE A CA 1
ATOM 628 C C . ILE A 1 79 ? -18.467 7.206 23.182 1.00 80.62 79 ILE A C 1
ATOM 630 O O . ILE A 1 79 ? -19.633 6.992 23.526 1.00 80.62 79 ILE A O 1
ATOM 634 N N . SER A 1 80 ? -18.098 7.347 21.906 1.00 78.81 80 SER A N 1
ATOM 635 C CA . SER A 1 80 ? -19.043 7.244 20.794 1.00 78.81 80 SER A CA 1
ATOM 636 C C . SER A 1 80 ? -19.665 5.853 20.728 1.00 78.81 80 SER A C 1
ATOM 638 O O . SER A 1 80 ? -18.973 4.841 20.863 1.00 78.81 80 SER A O 1
ATOM 640 N N . SER A 1 81 ? -20.956 5.795 20.436 1.00 71.81 81 SER A N 1
ATOM 641 C CA . SER A 1 81 ? -21.685 4.545 20.313 1.00 71.81 81 SER A CA 1
ATOM 642 C C . SER A 1 81 ? -21.315 3.752 19.056 1.00 71.81 81 SER A C 1
ATOM 644 O O . SER A 1 81 ? -21.297 4.274 17.943 1.00 71.81 81 SER A O 1
ATOM 646 N N . LEU A 1 82 ? -21.067 2.450 19.222 1.00 73.88 82 LEU A N 1
ATOM 647 C CA . LEU A 1 82 ? -20.845 1.512 18.119 1.00 73.88 82 LEU A CA 1
ATOM 648 C C . LEU A 1 82 ? -21.962 0.471 18.096 1.00 73.88 82 LEU A C 1
ATOM 650 O O . LEU A 1 82 ? -21.907 -0.553 18.781 1.00 73.88 82 LEU A O 1
ATOM 654 N N . LYS A 1 83 ? -22.976 0.749 17.270 1.00 69.00 83 LYS A N 1
ATOM 655 C CA . LYS A 1 83 ? -24.138 -0.131 17.088 1.00 69.00 83 LYS A CA 1
ATOM 656 C C . LYS A 1 83 ? -23.781 -1.434 16.366 1.00 69.00 83 LYS A C 1
ATOM 658 O O . LYS A 1 83 ? -24.361 -2.466 16.669 1.00 69.00 83 LYS A O 1
ATOM 663 N N . THR A 1 84 ? -22.838 -1.385 15.425 1.00 73.00 84 THR A N 1
ATOM 664 C CA . THR A 1 84 ? -22.360 -2.547 14.660 1.00 73.00 84 THR A CA 1
ATOM 665 C C . THR A 1 84 ? -20.856 -2.442 14.432 1.00 73.00 84 THR A C 1
ATOM 667 O O . THR A 1 84 ? -20.390 -1.414 13.941 1.00 73.00 84 THR A O 1
ATOM 670 N N . LEU A 1 85 ? -20.108 -3.506 14.739 1.00 78.81 85 LEU A N 1
ATOM 671 C CA . LEU A 1 85 ? -18.695 -3.640 14.372 1.00 78.81 85 LEU A CA 1
ATOM 672 C C . LEU A 1 85 ? -18.593 -3.950 12.877 1.00 78.81 85 LEU A C 1
ATOM 674 O O . LEU A 1 85 ? -18.859 -5.072 12.447 1.00 78.81 85 LEU A O 1
ATOM 678 N N . ALA A 1 86 ? -18.206 -2.952 12.089 1.00 77.69 86 ALA A N 1
ATOM 679 C CA . ALA A 1 86 ? -17.887 -3.125 10.680 1.00 77.69 86 ALA A CA 1
ATOM 680 C C . ALA A 1 86 ? -16.414 -2.758 10.434 1.00 77.69 86 ALA A C 1
ATOM 682 O O . ALA A 1 86 ? -15.868 -1.893 11.120 1.00 77.69 86 ALA A O 1
ATOM 683 N N . PRO A 1 87 ? -15.741 -3.392 9.464 1.00 75.69 87 PRO A N 1
ATOM 684 C CA . PRO A 1 87 ? -14.401 -2.988 9.054 1.00 75.69 87 PRO A CA 1
ATOM 685 C C . PRO A 1 87 ? -14.358 -1.487 8.732 1.00 75.69 87 PRO A C 1
ATOM 687 O O . PRO A 1 87 ? -15.195 -0.985 7.986 1.00 75.69 87 PRO A O 1
ATOM 690 N N . GLY A 1 88 ? -13.408 -0.765 9.332 1.00 73.44 88 GLY A N 1
ATOM 691 C CA . GLY A 1 88 ? -13.272 0.687 9.158 1.00 73.44 88 GLY A CA 1
ATOM 692 C C . GLY A 1 88 ? -14.054 1.557 10.149 1.00 73.44 88 GLY A C 1
ATOM 693 O O . GLY A 1 88 ? -13.907 2.775 10.110 1.00 73.44 88 GLY A O 1
ATOM 694 N N . THR A 1 89 ? -14.853 0.988 11.061 1.00 81.06 89 THR A N 1
ATOM 695 C CA . THR A 1 89 ? -15.516 1.791 12.103 1.00 81.06 89 THR A CA 1
ATOM 696 C C . THR A 1 89 ? -14.501 2.428 13.046 1.00 81.06 89 THR A C 1
ATOM 698 O O . THR A 1 89 ? -13.565 1.758 13.479 1.00 81.06 89 THR A O 1
ATOM 701 N N . ILE A 1 90 ? -14.718 3.693 13.405 1.00 82.81 90 ILE A N 1
ATOM 702 C CA . ILE A 1 90 ? -13.879 4.430 14.353 1.00 82.81 90 ILE A CA 1
ATOM 703 C C . ILE A 1 90 ? -14.653 4.605 15.660 1.00 82.81 90 ILE A C 1
ATOM 705 O O . ILE A 1 90 ? -15.789 5.076 15.663 1.00 82.81 90 ILE A O 1
ATOM 709 N N . LEU A 1 91 ? -14.016 4.237 16.766 1.00 86.12 91 LEU A N 1
ATOM 710 C CA . LEU A 1 91 ? -14.427 4.545 18.126 1.00 86.12 91 LEU A CA 1
ATOM 711 C C . LEU A 1 91 ? -13.725 5.831 18.565 1.00 86.12 91 LEU A C 1
ATOM 713 O O . LEU A 1 91 ? -12.495 5.901 18.594 1.00 86.12 91 LEU A O 1
ATOM 717 N N . TYR A 1 92 ? -14.503 6.844 18.924 1.00 86.56 92 TYR A N 1
ATOM 718 C CA . TYR A 1 92 ? -13.988 8.066 19.521 1.00 86.56 92 TYR A CA 1
ATOM 719 C C . TYR A 1 92 ? -14.130 7.982 21.034 1.00 86.56 92 TYR A C 1
ATOM 721 O O . TYR A 1 92 ? -15.240 7.861 21.551 1.00 86.56 92 TYR A O 1
ATOM 729 N N . VAL A 1 93 ? -13.008 8.098 21.736 1.00 87.50 93 VAL A N 1
ATOM 730 C CA . VAL A 1 93 ? -12.989 8.341 23.181 1.00 87.50 93 VAL A CA 1
ATOM 731 C C . VAL A 1 93 ? -12.571 9.791 23.373 1.00 87.50 93 VAL A C 1
ATOM 733 O O . VAL A 1 93 ? -11.509 10.204 22.915 1.00 87.50 93 VAL A O 1
ATOM 736 N N . ARG A 1 94 ? -13.426 10.595 23.997 1.00 88.25 94 ARG A N 1
ATOM 737 C CA . ARG A 1 94 ? -13.173 12.008 24.286 1.00 88.25 94 ARG A CA 1
ATOM 738 C C . ARG A 1 94 ? -13.076 12.181 25.788 1.00 88.25 94 ARG A C 1
ATOM 740 O O . ARG A 1 94 ? -14.047 11.925 26.488 1.00 88.25 94 ARG A O 1
ATOM 747 N N . ALA A 1 95 ? -11.924 12.614 26.275 1.00 86.31 95 ALA A N 1
ATOM 748 C CA . ALA A 1 95 ? -11.689 12.849 27.692 1.00 86.31 95 ALA A CA 1
ATOM 749 C C . ALA A 1 95 ? -11.567 14.349 27.966 1.00 86.31 95 ALA A C 1
ATOM 751 O O . ALA A 1 95 ? -10.865 15.067 27.251 1.00 86.31 95 ALA A O 1
ATOM 752 N N . LYS A 1 96 ? -12.242 14.814 29.014 1.00 85.12 96 LYS A N 1
ATOM 753 C CA . LYS A 1 96 ? -12.183 16.185 29.515 1.00 85.12 96 LYS A CA 1
ATOM 754 C C . LYS A 1 96 ? -11.820 16.163 30.994 1.00 85.12 96 LYS A C 1
ATOM 756 O O . LYS A 1 96 ? -12.448 15.454 31.776 1.00 85.12 96 LYS A O 1
ATOM 761 N N . PHE A 1 97 ? -10.834 16.969 31.366 1.00 81.06 97 PHE A N 1
ATOM 762 C CA . PHE A 1 97 ? -10.328 17.055 32.732 1.00 81.06 97 PHE A CA 1
ATOM 763 C C . PHE A 1 97 ? -10.825 18.338 33.393 1.00 81.06 97 PHE A C 1
ATOM 765 O O . PHE A 1 97 ? -10.730 19.427 32.821 1.00 81.06 97 PHE A O 1
ATOM 772 N N . LEU A 1 98 ? -11.393 18.189 34.583 1.00 77.69 98 LEU A N 1
ATOM 773 C CA . LEU A 1 98 ? -12.050 19.244 35.339 1.00 77.69 98 LEU A CA 1
ATOM 774 C C . LEU A 1 98 ? -11.464 19.283 36.758 1.00 77.69 98 LEU A C 1
ATOM 776 O O . LEU A 1 98 ? -11.332 18.243 37.406 1.00 77.69 98 LEU A O 1
ATOM 780 N N . ASP A 1 99 ? -11.140 20.477 37.243 1.00 71.12 99 ASP A N 1
ATOM 781 C CA . ASP A 1 99 ? -10.724 20.725 38.632 1.00 71.12 99 ASP A CA 1
ATOM 782 C C . ASP A 1 99 ? -11.943 20.744 39.585 1.00 71.12 99 ASP A C 1
ATOM 784 O O . ASP A 1 99 ? -13.095 20.727 39.140 1.00 71.12 99 ASP A O 1
ATOM 788 N N . ASN A 1 100 ? -11.705 20.847 40.895 1.00 68.62 100 ASN A N 1
ATOM 789 C CA . ASN A 1 100 ? -12.689 21.027 41.975 1.00 68.62 100 ASN A CA 1
ATOM 790 C C . ASN A 1 100 ? -13.822 22.012 41.636 1.00 68.62 100 ASN A C 1
ATOM 792 O O . ASN A 1 100 ? -14.984 21.776 41.964 1.00 68.62 100 ASN A O 1
ATOM 796 N N . ASN A 1 101 ? -13.491 23.115 40.958 1.00 62.91 101 ASN A N 1
ATOM 797 C CA . ASN A 1 101 ? -14.440 24.169 40.586 1.00 62.91 101 ASN A CA 1
ATOM 798 C C . ASN A 1 101 ? -15.147 23.918 39.240 1.00 62.91 101 ASN A C 1
ATOM 800 O O . ASN A 1 101 ? -15.794 24.819 38.707 1.00 62.91 101 ASN A O 1
ATOM 804 N N . LYS A 1 102 ? -15.018 22.715 38.664 1.00 66.56 102 LYS A N 1
ATOM 805 C CA . LYS A 1 102 ? -15.451 22.362 37.297 1.00 66.56 102 LYS A CA 1
ATOM 806 C C . LYS A 1 102 ? -14.815 23.231 36.205 1.00 66.56 102 LYS A C 1
ATOM 808 O O . LYS A 1 102 ? -15.333 23.319 35.091 1.00 66.56 102 LYS A O 1
ATOM 813 N N . THR A 1 103 ? -13.691 23.866 36.511 1.00 66.00 103 THR A N 1
ATOM 814 C CA . THR A 1 103 ? -12.861 24.584 35.545 1.00 66.00 103 THR A CA 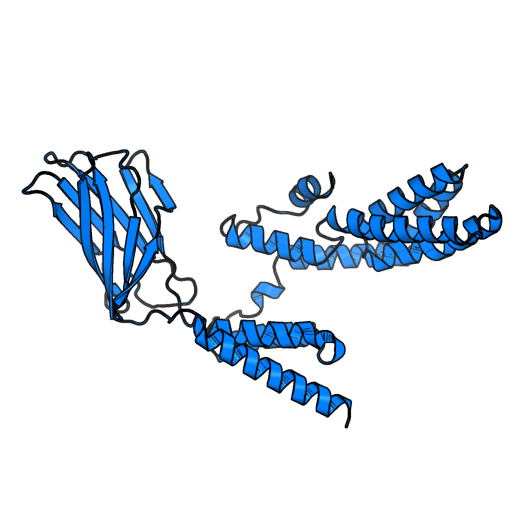1
ATOM 815 C C . THR A 1 103 ? -12.027 23.596 34.741 1.00 66.00 103 THR A C 1
ATOM 817 O O . THR A 1 103 ? -11.569 22.583 35.265 1.00 66.00 103 THR A O 1
ATOM 820 N N . ILE A 1 104 ? -11.864 23.874 33.448 1.00 67.62 104 ILE A N 1
ATOM 821 C CA . ILE A 1 104 ? -11.087 23.035 32.529 1.00 67.62 104 ILE A CA 1
ATOM 822 C C . ILE A 1 104 ? -9.620 23.083 32.956 1.00 67.62 104 ILE A C 1
ATOM 824 O O . ILE A 1 104 ? -9.097 24.167 33.204 1.00 67.62 104 ILE A O 1
ATOM 828 N N . LEU A 1 105 ? -8.967 21.921 33.018 1.00 67.44 105 LEU A N 1
ATOM 829 C CA . LEU A 1 105 ? -7.522 21.805 33.213 1.00 67.44 105 LEU A CA 1
ATOM 830 C C . LEU A 1 105 ? -6.838 21.617 31.848 1.00 67.44 105 LEU A C 1
ATOM 832 O O . LEU A 1 105 ? -6.770 20.487 31.356 1.00 67.44 105 LEU A O 1
ATOM 836 N N . PRO A 1 106 ? -6.366 22.693 31.189 1.00 64.25 106 PRO A N 1
ATOM 837 C CA . PRO A 1 106 ? -5.619 22.574 29.944 1.00 64.25 106 PRO A CA 1
ATOM 838 C C . PRO A 1 106 ? -4.181 22.101 30.203 1.00 64.25 106 PRO A C 1
ATOM 840 O O . PRO A 1 106 ? -3.563 22.462 31.201 1.00 64.25 106 PRO A O 1
ATOM 843 N N . GLY A 1 107 ? -3.614 21.342 29.261 1.00 64.56 107 GLY A N 1
ATOM 844 C CA . GLY A 1 107 ? -2.164 21.117 29.204 1.00 64.56 107 GLY A CA 1
ATOM 845 C C . GLY A 1 107 ? -1.629 19.926 30.000 1.00 64.56 107 GLY A C 1
ATOM 846 O O . GLY A 1 107 ? -0.435 19.878 30.287 1.00 64.56 107 GLY A O 1
ATOM 847 N N . ILE A 1 108 ? -2.464 18.935 30.322 1.00 67.88 108 ILE A N 1
ATOM 848 C CA . ILE A 1 108 ? -1.980 17.668 30.883 1.00 67.88 108 ILE A CA 1
ATOM 849 C C . ILE A 1 108 ? -1.121 16.957 29.824 1.00 67.88 108 ILE A C 1
ATOM 851 O O . ILE A 1 108 ? -1.589 16.639 28.726 1.00 67.88 108 ILE A O 1
ATOM 855 N N . ALA A 1 109 ? 0.151 16.731 30.155 1.00 65.31 109 ALA A N 1
ATOM 856 C CA . ALA A 1 109 ? 1.109 16.037 29.304 1.00 65.31 109 ALA A CA 1
ATOM 857 C C . ALA A 1 109 ? 1.038 14.512 29.507 1.00 65.31 109 ALA A C 1
ATOM 859 O O . ALA A 1 109 ? 0.759 14.029 30.604 1.00 65.31 109 ALA A O 1
ATOM 860 N N . ASN A 1 110 ? 1.358 13.747 28.456 1.00 71.19 110 ASN A N 1
ATOM 861 C CA . ASN A 1 110 ? 1.444 12.277 28.475 1.00 71.19 110 ASN A CA 1
ATOM 862 C C . ASN A 1 110 ? 0.134 11.549 28.825 1.00 71.19 110 ASN A C 1
ATOM 864 O O . ASN A 1 110 ? 0.139 10.605 29.619 1.00 71.19 110 ASN A O 1
ATOM 868 N N . ILE A 1 111 ? -0.979 11.970 28.221 1.00 81.94 111 ILE A N 1
ATOM 869 C CA . ILE A 1 111 ? -2.258 11.263 28.355 1.00 81.94 111 ILE A CA 1
ATOM 870 C C . ILE A 1 111 ? -2.304 10.081 27.396 1.00 81.94 111 ILE A C 1
ATOM 872 O O . ILE A 1 111 ? -1.952 10.196 26.218 1.00 81.94 111 ILE A O 1
ATOM 876 N N . LYS A 1 112 ? -2.786 8.959 27.913 1.00 86.62 112 LYS A N 1
ATOM 877 C CA . LYS A 1 112 ? -2.970 7.714 27.182 1.00 86.62 112 LYS A CA 1
ATOM 878 C C . LYS A 1 112 ? -4.351 7.139 27.445 1.00 86.62 112 LYS A C 1
ATOM 880 O O . LYS A 1 112 ? -4.925 7.366 28.509 1.00 86.62 112 LYS A O 1
ATOM 885 N N . CYS A 1 113 ? -4.856 6.385 26.483 1.00 87.88 113 CYS A N 1
ATOM 886 C CA . CYS A 1 113 ? -6.071 5.603 26.610 1.00 87.88 113 CYS A CA 1
ATOM 887 C C . CYS A 1 113 ? -5.746 4.145 26.292 1.00 87.88 113 CYS A C 1
ATOM 889 O O . CYS A 1 113 ? -5.422 3.810 25.155 1.00 87.88 113 CYS A O 1
ATOM 891 N N . ASP A 1 114 ? -5.846 3.295 27.303 1.00 89.75 114 ASP A N 1
ATOM 892 C CA . ASP A 1 114 ? -5.627 1.863 27.207 1.00 89.75 114 ASP A CA 1
ATOM 893 C C . ASP A 1 114 ? -6.989 1.172 27.079 1.00 89.75 114 ASP A C 1
ATOM 895 O O . ASP A 1 114 ? -7.848 1.294 27.953 1.00 89.75 114 ASP A O 1
ATOM 899 N N . ILE A 1 115 ? -7.224 0.452 25.980 1.00 88.19 115 ILE A N 1
ATOM 900 C CA . ILE A 1 115 ? -8.447 -0.343 25.819 1.00 88.19 115 ILE A CA 1
ATOM 901 C C . ILE A 1 115 ? -8.183 -1.772 26.258 1.00 88.19 115 ILE A C 1
ATOM 903 O O . ILE A 1 115 ? -7.416 -2.491 25.615 1.00 88.19 115 ILE A O 1
ATOM 907 N N . VAL A 1 116 ? -8.877 -2.189 27.312 1.00 87.56 116 VAL A N 1
ATOM 908 C CA . VAL A 1 116 ? -8.866 -3.557 27.824 1.00 87.56 116 VAL A CA 1
ATOM 909 C C . VAL A 1 116 ? -9.995 -4.349 27.166 1.00 87.56 116 VAL A C 1
ATOM 911 O O . VAL A 1 116 ? -11.177 -4.003 27.282 1.00 87.56 116 VAL A O 1
ATOM 914 N N . LEU A 1 117 ? -9.620 -5.413 26.458 1.00 85.81 117 LEU A N 1
ATOM 915 C CA . LEU A 1 117 ? -10.533 -6.346 25.805 1.00 85.81 117 LEU A CA 1
ATOM 916 C C . LEU A 1 117 ? -11.171 -7.310 26.819 1.00 85.81 117 LEU A C 1
ATOM 918 O O . LEU A 1 117 ? -10.608 -7.547 27.891 1.00 85.81 117 LEU A O 1
ATOM 922 N N . PRO A 1 118 ? -12.297 -7.960 26.456 1.00 82.44 118 PRO A N 1
ATOM 923 C CA . PRO A 1 118 ? -12.901 -9.019 27.268 1.00 82.44 118 PRO A CA 1
ATOM 924 C C . PRO A 1 118 ? -11.953 -10.183 27.604 1.00 82.44 118 PRO A C 1
ATOM 926 O O . PRO A 1 118 ? -12.154 -10.866 28.603 1.00 82.44 118 PRO A O 1
ATOM 929 N N . ASP A 1 119 ? -10.935 -10.423 26.773 1.00 81.31 119 ASP A N 1
ATOM 930 C CA . ASP A 1 119 ? -9.930 -11.474 26.963 1.00 81.31 119 ASP A CA 1
ATOM 931 C C . ASP A 1 119 ? -8.732 -11.032 27.828 1.00 81.31 119 ASP A C 1
ATOM 933 O O . ASP A 1 119 ? -7.799 -11.809 28.032 1.00 81.31 119 ASP A O 1
ATOM 937 N N . GLY A 1 120 ? -8.753 -9.796 28.339 1.00 80.50 120 GLY A N 1
ATOM 938 C CA . GLY A 1 120 ? -7.715 -9.220 29.194 1.00 80.50 120 GLY A CA 1
ATOM 939 C C . GLY A 1 120 ? -6.527 -8.610 28.447 1.00 80.50 120 GLY A C 1
ATOM 940 O O . GLY A 1 120 ? -5.601 -8.129 29.097 1.00 80.50 120 GLY A O 1
ATOM 941 N N . ARG A 1 121 ? -6.518 -8.605 27.106 1.00 84.62 121 ARG A N 1
ATOM 942 C CA . ARG A 1 121 ? -5.484 -7.899 26.331 1.00 84.62 121 ARG A CA 1
ATOM 943 C C . ARG A 1 121 ? -5.710 -6.394 26.378 1.00 84.62 121 ARG A C 1
ATOM 945 O O . ARG A 1 121 ? -6.848 -5.941 26.303 1.00 84.62 121 ARG A O 1
ATOM 952 N N . THR A 1 122 ? -4.622 -5.634 26.402 1.00 85.06 122 THR A N 1
ATOM 953 C CA . THR A 1 122 ? -4.664 -4.169 26.436 1.00 85.06 122 THR A CA 1
ATOM 954 C C . THR A 1 122 ? -4.001 -3.583 25.195 1.00 85.06 122 THR A C 1
ATOM 956 O O . THR A 1 122 ? -2.913 -4.018 24.815 1.00 85.06 122 THR A O 1
ATOM 959 N N . TYR A 1 123 ? -4.644 -2.596 24.571 1.00 85.25 123 TYR A N 1
ATOM 960 C CA . TYR A 1 123 ? -4.078 -1.808 23.473 1.00 85.25 123 TYR A CA 1
ATOM 961 C C . TYR A 1 123 ? -3.931 -0.347 23.895 1.00 85.25 123 TYR A C 1
ATOM 963 O O . TYR A 1 123 ? -4.916 0.271 24.294 1.00 85.25 123 TYR A O 1
ATOM 971 N N . GLU A 1 124 ? -2.713 0.186 23.790 1.00 88.19 124 GLU A N 1
ATOM 972 C CA . GLU A 1 124 ? -2.371 1.565 24.163 1.00 88.19 124 GLU A CA 1
ATOM 973 C C . GLU A 1 124 ? -2.615 2.519 22.985 1.00 88.19 124 GLU A C 1
ATOM 975 O O . GLU A 1 124 ? -2.146 2.286 21.866 1.00 88.19 124 GLU A O 1
ATOM 980 N N . TYR A 1 125 ? -3.337 3.608 23.245 1.00 86.19 125 TYR A N 1
ATOM 981 C CA . TYR A 1 125 ? -3.628 4.668 22.283 1.00 86.19 125 TYR A CA 1
ATOM 982 C C . TYR A 1 125 ? -3.230 6.036 22.841 1.00 86.19 125 TYR A C 1
ATOM 984 O O . TYR A 1 125 ? -3.487 6.367 24.000 1.00 86.19 125 TYR A O 1
ATOM 992 N N . TYR A 1 126 ? -2.652 6.874 21.981 1.00 85.19 126 TYR A N 1
ATOM 993 C CA . TYR A 1 126 ? -2.305 8.258 22.303 1.00 85.19 126 TYR A CA 1
ATOM 994 C C . TYR A 1 126 ? -3.350 9.232 21.758 1.00 85.19 126 TYR A C 1
ATOM 996 O O . TYR A 1 126 ? -4.073 8.928 20.805 1.00 85.19 126 TYR A O 1
ATOM 1004 N N . ALA A 1 127 ? -3.435 10.413 22.372 1.00 81.19 127 ALA A N 1
ATOM 1005 C CA . ALA A 1 127 ? -4.369 11.446 21.942 1.00 81.19 127 ALA A CA 1
ATOM 1006 C C . ALA A 1 127 ? -4.078 11.853 20.488 1.00 81.19 127 ALA A C 1
ATOM 1008 O O . ALA A 1 127 ? -2.968 12.259 20.152 1.00 81.19 127 ALA A O 1
ATOM 1009 N N . SER A 1 128 ? -5.086 11.738 19.624 1.00 78.50 128 SER A N 1
ATOM 1010 C CA . SER A 1 128 ? -4.986 12.078 18.202 1.00 78.50 128 SER A CA 1
ATOM 1011 C C . SER A 1 128 ? -5.082 13.584 17.963 1.00 78.50 128 SER A C 1
ATOM 1013 O O . SER A 1 128 ? -4.540 14.090 16.987 1.00 78.50 128 SER A O 1
ATOM 1015 N N . SER A 1 129 ? -5.799 14.298 18.831 1.00 78.88 129 SER A N 1
ATOM 1016 C CA . SER A 1 129 ? -5.911 15.755 18.808 1.00 78.88 129 SER A CA 1
ATOM 1017 C C . SER A 1 129 ? -6.315 16.285 20.180 1.00 78.88 129 SER A C 1
ATOM 1019 O O . SER A 1 129 ? -7.019 15.605 20.935 1.00 78.88 129 SER A O 1
ATOM 1021 N N . VAL A 1 130 ? -5.906 17.518 20.470 1.00 80.25 130 VAL A N 1
ATOM 1022 C CA . VAL A 1 130 ? -6.317 18.273 21.657 1.00 80.25 130 VAL A CA 1
ATOM 1023 C C . VAL A 1 130 ? -6.960 19.561 21.175 1.00 80.25 130 VAL A C 1
ATOM 1025 O O . VAL A 1 130 ? -6.335 20.317 20.435 1.00 80.25 130 VAL A O 1
ATOM 1028 N N . ASP A 1 131 ? -8.211 19.783 21.557 1.00 79.69 131 ASP A N 1
ATOM 1029 C CA . ASP A 1 131 ? -8.893 21.044 21.287 1.00 79.69 131 ASP A CA 1
ATOM 1030 C C . ASP A 1 131 ? -8.447 22.085 22.325 1.00 79.69 131 ASP A C 1
ATOM 1032 O O . ASP A 1 131 ? -8.663 21.906 23.528 1.00 79.69 131 ASP A O 1
ATOM 1036 N N . SER A 1 132 ? -7.788 23.147 21.859 1.00 70.50 132 SER A N 1
ATOM 1037 C CA . SER A 1 132 ? -7.248 24.223 22.694 1.00 70.50 132 SER A CA 1
ATOM 1038 C C . SER A 1 132 ? -8.328 25.051 23.389 1.00 70.50 132 SER A C 1
ATOM 1040 O O . SER A 1 132 ? -8.063 25.578 24.468 1.00 70.50 132 SER A O 1
ATOM 1042 N N . ASP A 1 133 ? -9.533 25.128 22.819 1.00 70.94 133 ASP A N 1
ATOM 1043 C CA . ASP A 1 133 ? -10.618 25.962 23.345 1.00 70.94 133 ASP A CA 1
ATOM 1044 C C . ASP A 1 133 ? -11.460 25.201 24.376 1.00 70.94 133 ASP A C 1
ATOM 1046 O O . ASP A 1 133 ? -11.897 25.759 25.384 1.00 70.94 133 ASP A O 1
ATOM 1050 N N . THR A 1 134 ? -11.677 23.900 24.155 1.00 73.44 134 THR A N 1
ATOM 1051 C CA . THR A 1 134 ? -12.528 23.066 25.022 1.00 73.44 134 THR A CA 1
ATOM 1052 C C . THR A 1 134 ? -11.756 22.173 25.996 1.00 73.44 134 THR A C 1
ATOM 1054 O O . THR A 1 134 ? -12.359 21.624 26.929 1.00 73.44 134 THR A O 1
ATOM 1057 N N . GLY A 1 135 ? -10.440 22.019 25.808 1.00 76.62 135 GLY A N 1
ATOM 1058 C CA . GLY A 1 135 ? -9.583 21.132 26.600 1.00 76.62 135 GLY A CA 1
ATOM 1059 C C . GLY A 1 135 ? -9.923 19.648 26.435 1.00 76.62 135 GLY A C 1
ATOM 1060 O O . GLY A 1 135 ? -9.664 18.854 27.342 1.00 76.62 135 GLY A O 1
ATOM 1061 N N . ILE A 1 136 ? -10.561 19.271 25.321 1.00 83.38 136 ILE A N 1
ATOM 1062 C CA . ILE A 1 136 ? -10.978 17.892 25.048 1.00 83.38 136 ILE A CA 1
ATOM 1063 C C . ILE A 1 136 ? -9.852 17.143 24.337 1.00 83.38 136 ILE A C 1
ATOM 1065 O O . ILE A 1 136 ? -9.404 17.518 23.251 1.00 83.38 136 ILE A O 1
ATOM 1069 N N . TYR A 1 137 ? -9.455 16.022 24.927 1.00 85.50 137 TYR A N 1
ATOM 1070 C CA . TYR A 1 137 ? -8.514 15.073 24.348 1.00 85.50 137 TYR A CA 1
ATOM 1071 C C . TYR A 1 137 ? -9.294 14.016 23.577 1.00 85.50 137 TYR A C 1
ATOM 1073 O O . TYR A 1 137 ? -10.121 13.310 24.154 1.00 85.50 137 TYR A O 1
ATOM 1081 N N . THR A 1 138 ? -9.050 13.906 22.271 1.00 86.00 138 THR A N 1
ATOM 1082 C CA . THR A 1 138 ? -9.729 12.927 21.412 1.00 86.00 138 THR A CA 1
ATOM 1083 C C . THR A 1 138 ? -8.787 11.786 21.058 1.00 86.00 138 THR A C 1
ATOM 1085 O O . THR A 1 138 ? -7.740 12.005 20.451 1.00 86.00 138 THR A O 1
ATOM 1088 N N . PHE A 1 139 ? -9.190 10.560 21.375 1.00 88.31 139 PHE A N 1
ATOM 1089 C CA . PHE A 1 139 ? -8.533 9.323 20.964 1.00 88.31 139 PHE A CA 1
ATOM 1090 C C . PHE A 1 139 ? -9.344 8.699 19.827 1.00 88.31 139 PHE A C 1
ATOM 1092 O O . PHE A 1 139 ? -10.520 8.369 20.005 1.00 88.31 139 PHE A O 1
ATOM 1099 N N . LYS A 1 140 ? -8.726 8.565 18.649 1.00 87.00 140 LYS A N 1
ATOM 1100 C CA . LYS A 1 140 ? -9.295 7.836 17.511 1.00 87.00 140 LYS A CA 1
ATOM 1101 C C . LYS A 1 140 ? -8.824 6.389 17.574 1.00 87.00 140 LYS A C 1
ATOM 1103 O O . LYS A 1 140 ? -7.639 6.116 17.413 1.00 87.00 140 LYS A O 1
ATOM 1108 N N . ILE A 1 141 ? -9.755 5.475 17.803 1.00 87.19 141 ILE A N 1
ATOM 1109 C CA . ILE A 1 141 ? -9.474 4.052 17.971 1.00 87.19 141 ILE A CA 1
ATOM 1110 C C . ILE A 1 141 ? -10.169 3.298 16.846 1.00 87.19 141 ILE A C 1
ATOM 1112 O O . ILE A 1 141 ? -11.362 3.478 16.628 1.00 87.19 141 ILE A O 1
ATOM 1116 N N . GLN A 1 142 ? -9.439 2.448 16.129 1.00 86.44 142 GLN A N 1
ATOM 1117 C CA . GLN A 1 142 ? -10.005 1.609 15.075 1.00 86.44 142 GLN A CA 1
ATOM 1118 C C . GLN A 1 142 ? -9.996 0.144 15.532 1.00 86.44 142 GLN A C 1
ATOM 1120 O O . GLN A 1 142 ? -8.934 -0.483 15.535 1.00 86.44 142 GLN A O 1
ATOM 1125 N N . PRO A 1 143 ? -11.151 -0.410 15.948 1.00 86.12 143 PRO A N 1
ATOM 1126 C CA . PRO A 1 143 ? -11.277 -1.819 16.294 1.00 86.12 143 PRO A CA 1
ATOM 1127 C C . PRO A 1 143 ? -10.852 -2.733 15.145 1.00 86.12 143 PRO A C 1
ATOM 1129 O O . PRO A 1 143 ? -11.226 -2.528 13.987 1.00 86.12 143 PRO A O 1
ATOM 1132 N N . TYR A 1 144 ? -10.123 -3.796 15.474 1.00 86.25 144 TYR A N 1
ATOM 1133 C CA . TYR A 1 144 ? -9.795 -4.844 14.514 1.00 86.25 144 TYR A CA 1
ATOM 1134 C C . TYR A 1 144 ? -11.045 -5.679 14.225 1.00 86.25 144 TYR A C 1
ATOM 1136 O O . TYR A 1 144 ? -11.504 -6.413 15.093 1.00 86.25 144 TYR A O 1
ATOM 1144 N N . VAL A 1 145 ? -11.595 -5.605 13.014 1.00 87.44 145 VAL A N 1
ATOM 1145 C CA . VAL A 1 145 ? -12.748 -6.421 12.594 1.00 87.44 145 VAL A CA 1
ATOM 1146 C C . VAL A 1 145 ? -12.301 -7.366 11.489 1.00 87.44 145 VAL A C 1
ATOM 1148 O O . VAL A 1 145 ? -11.814 -6.911 10.457 1.00 87.44 145 VAL A O 1
ATOM 1151 N N . LYS A 1 146 ? -12.451 -8.677 11.712 1.00 89.31 146 LYS A N 1
ATOM 1152 C CA . LYS A 1 146 ? -11.987 -9.740 10.800 1.00 89.31 146 LYS A CA 1
ATOM 1153 C C . LYS A 1 146 ? -10.519 -9.604 10.378 1.00 89.31 146 LYS A C 1
ATOM 1155 O O . LYS A 1 146 ? -10.136 -9.843 9.231 1.00 89.31 146 LYS A O 1
ATOM 1160 N N . ALA A 1 147 ? -9.681 -9.179 11.321 1.00 90.62 147 ALA A N 1
ATOM 1161 C CA . ALA A 1 147 ? -8.269 -8.941 11.069 1.00 90.62 147 ALA A CA 1
ATOM 1162 C C . ALA A 1 147 ? -7.550 -10.228 10.655 1.00 90.62 147 ALA A C 1
ATOM 1164 O O . ALA A 1 147 ? -6.750 -10.199 9.728 1.00 90.62 147 ALA A O 1
ATOM 1165 N N . ARG A 1 148 ? -7.863 -11.371 11.274 1.00 93.19 148 ARG A N 1
ATOM 1166 C CA . ARG A 1 148 ? -7.196 -12.641 10.956 1.00 93.19 148 ARG A CA 1
ATOM 1167 C C . ARG A 1 148 ? -7.498 -13.114 9.538 1.00 93.19 148 ARG A C 1
ATOM 1169 O O . ARG A 1 148 ? -6.595 -13.556 8.835 1.00 93.19 148 ARG A O 1
ATOM 1176 N N . GLU A 1 149 ? -8.744 -12.975 9.101 1.00 94.19 149 GLU A N 1
ATOM 1177 C CA . GLU A 1 149 ? -9.182 -13.252 7.735 1.00 94.19 149 GLU A CA 1
ATOM 1178 C C . GLU A 1 149 ? -8.446 -12.352 6.737 1.00 94.19 149 GLU A C 1
ATOM 1180 O O . GLU A 1 149 ? -7.927 -12.843 5.735 1.00 94.19 149 GLU A O 1
ATOM 1185 N N . ALA A 1 150 ? -8.325 -11.056 7.042 1.00 93.31 150 ALA A N 1
ATOM 1186 C CA . ALA A 1 150 ? -7.526 -10.128 6.244 1.00 93.31 150 ALA A CA 1
ATOM 1187 C C . ALA A 1 150 ? -6.044 -10.548 6.196 1.00 93.31 150 ALA A C 1
ATOM 1189 O O . ALA A 1 150 ? -5.435 -10.556 5.127 1.00 93.31 150 ALA A O 1
ATOM 1190 N N . GLY A 1 151 ? -5.484 -10.970 7.334 1.00 95.19 151 GLY A N 1
ATOM 1191 C CA . GLY A 1 151 ? -4.118 -11.480 7.456 1.00 95.19 151 GLY A CA 1
ATOM 1192 C C . GLY A 1 151 ? -3.868 -12.736 6.620 1.00 95.19 151 GLY A C 1
ATOM 1193 O O . GLY A 1 151 ? -2.832 -12.842 5.963 1.00 95.19 151 GLY A O 1
ATOM 1194 N N . PHE A 1 152 ? -4.832 -13.659 6.562 1.00 97.06 152 PHE A N 1
ATOM 1195 C CA . PHE A 1 152 ? -4.759 -14.833 5.687 1.00 97.06 152 PHE A CA 1
ATOM 1196 C C . PHE A 1 152 ? -4.664 -14.442 4.210 1.00 97.06 152 PHE A C 1
ATOM 1198 O O . PHE A 1 152 ? -3.799 -14.944 3.481 1.00 97.06 152 PHE A O 1
ATOM 1205 N N . VAL A 1 153 ? -5.536 -13.531 3.761 1.00 96.94 153 VAL A N 1
ATOM 1206 C CA . VAL A 1 153 ? -5.513 -13.053 2.372 1.00 96.94 153 VAL A CA 1
ATOM 1207 C C . VAL A 1 153 ? -4.195 -12.348 2.080 1.00 96.94 153 VAL A C 1
ATOM 1209 O O . VAL A 1 153 ? -3.579 -12.625 1.058 1.00 96.94 153 VAL A O 1
ATOM 1212 N N . PHE A 1 154 ? -3.713 -11.512 2.999 1.00 95.56 154 PHE A N 1
ATOM 1213 C CA . PHE A 1 154 ? -2.440 -10.815 2.853 1.00 95.56 154 PHE A CA 1
ATOM 1214 C C . PHE A 1 154 ? -1.253 -11.782 2.703 1.00 95.56 154 PHE A C 1
ATOM 1216 O O . PHE A 1 154 ? -0.501 -11.685 1.734 1.00 95.56 154 PHE A O 1
ATOM 1223 N N . GLY A 1 155 ? -1.113 -12.761 3.605 1.00 96.38 155 GLY A N 1
ATOM 1224 C CA . GLY A 1 155 ? -0.027 -13.747 3.546 1.00 96.38 155 GLY A CA 1
ATOM 1225 C C . GLY A 1 155 ? -0.054 -14.590 2.271 1.00 96.38 155 GLY A C 1
ATOM 1226 O O . GLY A 1 155 ? 0.960 -14.745 1.591 1.00 96.38 155 GLY A O 1
ATOM 1227 N N . SER A 1 156 ? -1.236 -15.079 1.892 1.00 97.06 156 SER A N 1
ATOM 1228 C CA . SER A 1 156 ? -1.395 -15.855 0.658 1.00 97.06 156 SER A CA 1
ATOM 1229 C C . SER A 1 156 ? -1.137 -15.018 -0.602 1.00 97.06 156 SER A C 1
ATOM 1231 O O . SER A 1 156 ? -0.455 -15.489 -1.514 1.00 97.06 156 SER A O 1
ATOM 1233 N N . ALA A 1 157 ? -1.597 -13.764 -0.646 1.00 96.25 157 ALA A N 1
ATOM 1234 C CA . ALA A 1 157 ? -1.381 -12.859 -1.772 1.00 96.25 157 ALA A CA 1
ATOM 1235 C C . ALA A 1 157 ? 0.106 -12.541 -2.000 1.00 96.25 157 ALA A C 1
ATOM 1237 O O . ALA A 1 157 ? 0.531 -12.498 -3.152 1.00 96.25 157 ALA A O 1
ATOM 1238 N N . ILE A 1 158 ? 0.915 -12.396 -0.940 1.00 95.56 158 ILE A N 1
ATOM 1239 C CA . ILE A 1 158 ? 2.370 -12.179 -1.060 1.00 95.56 158 ILE A CA 1
ATOM 1240 C C . ILE A 1 158 ? 3.034 -13.328 -1.820 1.00 95.56 158 ILE A C 1
ATOM 1242 O O . ILE A 1 158 ? 3.816 -13.097 -2.744 1.00 95.56 158 ILE A O 1
ATOM 1246 N N . VAL A 1 159 ? 2.712 -14.572 -1.460 1.00 96.38 159 VAL A N 1
ATOM 1247 C CA . VAL A 1 159 ? 3.279 -15.751 -2.126 1.00 96.38 159 VAL A CA 1
ATOM 1248 C C . VAL A 1 159 ? 2.821 -15.826 -3.578 1.00 96.38 159 VAL A C 1
ATOM 1250 O O . VAL A 1 159 ? 3.643 -16.042 -4.468 1.00 96.38 159 VAL A O 1
ATOM 1253 N N . LEU A 1 160 ? 1.528 -15.615 -3.837 1.00 96.19 160 LEU A N 1
ATOM 1254 C CA . LEU A 1 160 ? 0.986 -15.613 -5.198 1.00 96.19 160 LEU A CA 1
ATOM 1255 C C . LEU A 1 160 ? 1.602 -14.501 -6.059 1.00 96.19 160 LEU A C 1
ATOM 1257 O O . LEU A 1 160 ? 1.842 -14.712 -7.245 1.00 96.19 160 LEU A O 1
ATOM 1261 N N . PHE A 1 161 ? 1.899 -13.340 -5.470 1.00 93.94 161 PHE A N 1
ATOM 1262 C CA . PHE A 1 161 ? 2.560 -12.225 -6.145 1.00 93.94 161 PHE A CA 1
ATOM 1263 C C . PHE A 1 161 ? 4.025 -12.547 -6.462 1.00 93.94 161 PHE A C 1
ATOM 1265 O O . PHE A 1 161 ? 4.461 -12.375 -7.597 1.00 93.94 161 PHE A O 1
ATOM 1272 N N . ALA A 1 162 ? 4.777 -13.095 -5.502 1.00 93.56 162 ALA A N 1
ATOM 1273 C CA . ALA A 1 162 ? 6.148 -13.562 -5.731 1.00 93.56 162 ALA A CA 1
ATOM 1274 C C . ALA A 1 162 ? 6.207 -14.695 -6.778 1.00 93.56 162 ALA A C 1
ATOM 1276 O O . ALA A 1 162 ? 7.166 -14.816 -7.542 1.00 93.56 162 ALA A O 1
ATOM 1277 N N . GLY A 1 163 ? 5.143 -15.496 -6.860 1.00 93.06 163 GLY A N 1
ATOM 1278 C CA . GLY A 1 163 ? 4.917 -16.535 -7.859 1.00 93.06 163 GLY A CA 1
ATOM 1279 C C . GLY A 1 163 ? 4.476 -16.036 -9.238 1.00 93.06 163 GLY A C 1
ATOM 1280 O O . GLY A 1 163 ? 3.947 -16.846 -10.002 1.00 93.06 163 GLY A O 1
ATOM 1281 N N . ALA A 1 164 ? 4.705 -14.762 -9.588 1.00 90.62 164 ALA A N 1
ATOM 1282 C CA . ALA A 1 164 ? 4.251 -14.139 -10.840 1.00 90.62 164 ALA A CA 1
ATOM 1283 C C . ALA A 1 164 ? 4.628 -14.912 -12.121 1.00 90.62 164 ALA A C 1
ATOM 1285 O O . ALA A 1 164 ? 3.929 -14.843 -13.131 1.00 90.62 164 ALA A O 1
ATOM 1286 N N . SER A 1 165 ? 5.723 -15.681 -12.080 1.00 89.56 165 SER A N 1
ATOM 1287 C CA . SER A 1 165 ? 6.160 -16.555 -13.183 1.00 89.56 165 SER A CA 1
ATOM 1288 C C . SER A 1 165 ? 5.219 -17.736 -13.464 1.00 89.56 165 SER A C 1
ATOM 1290 O O . SER A 1 165 ? 5.302 -18.357 -14.524 1.00 89.56 165 SER A O 1
ATOM 1292 N N . VAL A 1 166 ? 4.345 -18.070 -12.514 1.00 93.06 166 VAL A N 1
ATOM 1293 C CA . VAL A 1 166 ? 3.362 -19.153 -12.605 1.00 93.06 166 VAL A CA 1
ATOM 1294 C C . VAL A 1 166 ? 1.954 -18.577 -12.694 1.00 93.06 166 VAL A C 1
ATOM 1296 O O . VAL A 1 166 ? 1.205 -18.992 -13.572 1.00 93.06 166 VAL A O 1
ATOM 1299 N N . LEU A 1 167 ? 1.600 -17.621 -11.830 1.00 92.38 167 LEU A N 1
ATOM 1300 C CA . LEU A 1 167 ? 0.288 -16.976 -11.808 1.00 92.38 167 LEU A CA 1
ATOM 1301 C C . LEU A 1 167 ? 0.442 -15.478 -12.068 1.00 92.38 167 LEU A C 1
ATOM 1303 O O . LEU A 1 167 ? 1.116 -14.792 -11.313 1.00 92.38 167 LEU A O 1
ATOM 1307 N N . HIS A 1 168 ? -0.190 -14.956 -13.118 1.00 94.06 168 HIS A N 1
ATOM 1308 C CA . HIS A 1 168 ? -0.064 -13.542 -13.470 1.00 94.06 168 HIS A CA 1
ATOM 1309 C C . HIS A 1 168 ? -0.555 -12.628 -12.330 1.00 94.06 168 HIS A C 1
ATOM 1311 O O . HIS A 1 168 ? -1.602 -12.888 -11.737 1.00 94.06 168 HIS A O 1
ATOM 1317 N N . TYR A 1 169 ? 0.145 -11.520 -12.064 1.00 90.56 169 TYR A N 1
ATOM 1318 C CA . TYR A 1 169 ? -0.147 -10.606 -10.944 1.00 90.56 169 TYR A CA 1
ATOM 1319 C C . TYR A 1 169 ? -1.577 -10.037 -10.967 1.00 90.56 169 TYR A C 1
ATOM 1321 O O . TYR A 1 169 ? -2.162 -9.813 -9.912 1.00 90.56 169 TYR A O 1
ATOM 1329 N N . VAL A 1 170 ? -2.177 -9.875 -12.154 1.00 92.19 170 VAL A N 1
ATOM 1330 C CA . VAL A 1 170 ? -3.599 -9.494 -12.307 1.00 92.19 170 VAL A CA 1
ATOM 1331 C C . VAL A 1 170 ? -4.528 -10.505 -11.629 1.00 92.19 170 VAL A C 1
ATOM 1333 O O . VAL A 1 170 ? -5.465 -10.116 -10.936 1.00 92.19 170 VAL A O 1
ATOM 1336 N N . VAL A 1 171 ? -4.253 -11.804 -11.780 1.00 94.50 171 VAL A N 1
ATOM 1337 C CA . VAL A 1 171 ? -5.054 -12.864 -11.152 1.00 94.50 171 VAL A CA 1
ATOM 1338 C C . VAL A 1 171 ? -4.879 -12.832 -9.636 1.00 94.50 171 VAL A C 1
ATOM 1340 O O . VAL A 1 171 ? -5.856 -12.986 -8.910 1.00 94.50 171 VAL A O 1
ATOM 1343 N N . THR A 1 172 ? -3.666 -12.559 -9.150 1.00 94.25 172 THR A N 1
ATOM 1344 C CA . THR A 1 172 ? -3.391 -12.373 -7.717 1.00 94.25 172 THR A CA 1
ATOM 1345 C C . THR A 1 172 ? -4.135 -11.164 -7.133 1.00 94.25 172 THR A C 1
ATOM 1347 O O . THR A 1 172 ? -4.685 -11.251 -6.033 1.00 94.25 172 THR A O 1
ATOM 1350 N N . GLY A 1 173 ? -4.210 -10.053 -7.872 1.00 92.44 173 GLY A N 1
ATOM 1351 C CA . GLY A 1 173 ? -4.997 -8.877 -7.485 1.00 92.44 173 GLY A CA 1
ATOM 1352 C C . GLY A 1 173 ? -6.482 -9.211 -7.335 1.00 92.44 173 GLY A C 1
ATOM 1353 O O . GLY A 1 173 ? -7.058 -9.019 -6.264 1.00 92.44 173 GLY A O 1
ATOM 1354 N N . LEU A 1 174 ? -7.077 -9.820 -8.368 1.00 94.00 174 LEU A N 1
ATOM 1355 C CA . LEU A 1 174 ? -8.481 -10.245 -8.346 1.00 94.00 174 LEU A CA 1
ATOM 1356 C C . LEU A 1 174 ? -8.767 -11.263 -7.236 1.00 94.00 174 LEU A C 1
ATOM 1358 O O . LEU A 1 174 ? -9.773 -11.134 -6.541 1.00 94.00 174 LEU A O 1
ATOM 1362 N N . TYR A 1 175 ? -7.871 -12.237 -7.036 1.00 95.00 175 TYR A N 1
ATOM 1363 C CA . TYR A 1 175 ? -7.938 -13.183 -5.921 1.00 95.00 175 TYR A CA 1
ATOM 1364 C C . TYR A 1 175 ? -8.065 -12.450 -4.587 1.00 95.00 175 TYR A C 1
ATOM 1366 O O . TYR A 1 175 ? -8.942 -12.782 -3.798 1.00 95.00 175 TYR A O 1
ATOM 1374 N N . SER A 1 176 ? -7.230 -11.434 -4.360 1.00 94.31 176 SER A N 1
ATOM 1375 C CA . SER A 1 176 ? -7.198 -10.698 -3.096 1.00 94.31 176 SER A CA 1
ATOM 1376 C C . SER A 1 176 ? -8.547 -10.035 -2.820 1.00 94.31 176 SER A C 1
ATOM 1378 O O . SER A 1 176 ? -9.125 -10.219 -1.752 1.00 94.31 176 SER A O 1
ATOM 1380 N N . THR A 1 177 ? -9.113 -9.339 -3.808 1.00 93.62 177 THR A N 1
ATOM 1381 C CA . THR A 1 177 ? -10.425 -8.690 -3.675 1.00 93.62 177 THR A CA 1
ATOM 1382 C C . THR A 1 177 ? -11.549 -9.702 -3.462 1.00 93.62 177 THR A C 1
ATOM 1384 O O . THR A 1 177 ? -12.348 -9.549 -2.541 1.00 93.62 177 THR A O 1
ATOM 1387 N N . ILE A 1 178 ? -11.596 -10.768 -4.266 1.00 94.62 178 ILE A N 1
ATOM 1388 C CA . ILE A 1 178 ? -12.638 -11.800 -4.170 1.00 94.62 178 ILE A CA 1
ATOM 1389 C C . ILE A 1 178 ? -12.560 -12.525 -2.821 1.00 94.62 178 ILE A C 1
ATOM 1391 O O . ILE A 1 178 ? -13.584 -12.713 -2.166 1.00 94.62 178 ILE A O 1
ATOM 1395 N N . ALA A 1 179 ? -11.360 -12.890 -2.369 1.00 95.19 179 ALA A N 1
ATOM 1396 C CA . ALA A 1 179 ? -11.155 -13.552 -1.086 1.00 95.19 179 ALA A CA 1
ATOM 1397 C C . ALA A 1 179 ? -11.591 -12.660 0.087 1.00 95.19 179 ALA A C 1
ATOM 1399 O O . ALA A 1 179 ? -12.268 -13.142 0.995 1.00 95.19 179 ALA A O 1
ATOM 1400 N N . LEU A 1 180 ? -11.291 -11.356 0.047 1.00 93.88 180 LEU A N 1
ATOM 1401 C CA . LEU A 1 180 ? -11.745 -10.402 1.066 1.00 93.88 180 LEU A CA 1
ATOM 1402 C C . LEU A 1 180 ? -13.275 -10.276 1.111 1.00 93.88 180 LEU A C 1
ATOM 1404 O O . LEU A 1 180 ? -13.832 -10.163 2.204 1.00 93.88 180 LEU A O 1
ATOM 1408 N N . VAL A 1 181 ? -13.965 -10.325 -0.035 1.00 93.25 181 VAL A N 1
ATOM 1409 C CA . VAL A 1 181 ? -15.442 -10.322 -0.085 1.00 93.25 181 VAL A CA 1
ATOM 1410 C C . VAL A 1 181 ? -16.011 -11.617 0.479 1.00 93.25 181 VAL A C 1
ATOM 1412 O O . VAL A 1 181 ? -16.921 -11.572 1.302 1.00 93.25 181 VAL A O 1
ATOM 1415 N N . ILE A 1 182 ? -15.476 -12.771 0.069 1.00 94.38 182 ILE A N 1
ATOM 1416 C CA . ILE A 1 182 ? -15.964 -14.090 0.507 1.00 94.38 182 ILE A CA 1
ATOM 1417 C C . ILE A 1 182 ? -15.793 -14.258 2.019 1.00 94.38 182 ILE A C 1
ATOM 1419 O O . ILE A 1 182 ? -16.700 -14.732 2.698 1.00 94.38 182 ILE A O 1
ATOM 1423 N N . LEU A 1 183 ? -14.660 -13.816 2.567 1.00 92.38 183 LEU A N 1
ATOM 1424 C CA . LEU A 1 183 ? -14.416 -13.810 4.012 1.00 92.38 183 LEU A CA 1
ATOM 1425 C C . LEU A 1 183 ? -15.187 -12.683 4.731 1.00 92.38 183 LEU A C 1
ATOM 1427 O O . LEU A 1 183 ? -15.237 -12.621 5.962 1.00 92.38 183 LEU A O 1
ATOM 1431 N N . GLY A 1 184 ? -15.831 -11.791 3.973 1.00 88.69 184 GLY A N 1
ATOM 1432 C CA . GLY A 1 184 ? -16.624 -10.661 4.445 1.00 88.69 184 GLY A CA 1
ATOM 1433 C C . GLY A 1 184 ? -15.805 -9.624 5.208 1.00 88.69 184 GLY A C 1
ATOM 1434 O O . GLY A 1 184 ? -16.332 -9.036 6.150 1.00 88.69 184 GLY A O 1
ATOM 1435 N N . VAL A 1 185 ? -14.527 -9.473 4.854 1.00 89.12 185 VAL A N 1
ATOM 1436 C CA . VAL A 1 185 ? -13.628 -8.408 5.328 1.00 89.12 185 VAL A CA 1
ATOM 1437 C C . VAL A 1 185 ? -13.972 -7.085 4.647 1.00 89.12 185 VAL A C 1
ATOM 1439 O O . VAL A 1 185 ? -13.884 -6.034 5.268 1.00 89.12 185 VAL A O 1
ATOM 1442 N N . ILE A 1 186 ? -14.396 -7.127 3.383 1.00 87.69 186 ILE A N 1
ATOM 1443 C CA . ILE A 1 186 ? -14.930 -5.961 2.670 1.00 87.69 186 ILE A CA 1
ATOM 1444 C C . ILE A 1 186 ? -16.386 -6.207 2.275 1.00 87.69 186 ILE A C 1
ATOM 1446 O O . ILE A 1 186 ? -16.809 -7.349 2.082 1.00 87.69 186 ILE A O 1
ATOM 1450 N N . GLY A 1 187 ? -17.164 -5.129 2.178 1.00 83.50 187 GLY A N 1
ATOM 1451 C CA . GLY A 1 187 ? -18.561 -5.196 1.758 1.00 83.50 187 GLY A CA 1
ATOM 1452 C C . GLY A 1 187 ? -18.707 -5.646 0.302 1.00 83.50 187 GLY A C 1
ATOM 1453 O O . GLY A 1 187 ? -17.880 -5.327 -0.547 1.00 83.50 187 GLY A O 1
ATOM 1454 N N . SER A 1 188 ? -19.793 -6.356 -0.002 1.00 83.31 188 SER A N 1
ATOM 1455 C CA . SER A 1 188 ? -20.079 -6.867 -1.350 1.00 83.31 188 SER A CA 1
ATOM 1456 C C . SER A 1 188 ? -20.649 -5.826 -2.315 1.00 83.31 188 SER A C 1
ATOM 1458 O O . SER A 1 188 ? -20.748 -6.117 -3.503 1.00 83.31 188 SER A O 1
ATOM 1460 N N . LYS A 1 189 ? -21.046 -4.643 -1.822 1.00 80.94 189 LYS A N 1
ATOM 1461 C CA . LYS A 1 189 ? -21.734 -3.637 -2.642 1.00 80.94 189 LYS A CA 1
ATOM 1462 C C . LYS A 1 189 ? -20.819 -3.018 -3.702 1.00 80.94 189 LYS A C 1
ATOM 1464 O O . LYS A 1 189 ? -21.268 -2.912 -4.830 1.00 80.94 189 LYS A O 1
ATOM 1469 N N . ASP A 1 190 ? -19.546 -2.754 -3.384 1.00 83.81 190 ASP A N 1
ATOM 1470 C CA . ASP A 1 190 ? -18.591 -2.125 -4.316 1.00 83.81 190 ASP A CA 1
ATOM 1471 C C . ASP A 1 190 ? -17.127 -2.581 -4.098 1.00 83.81 190 ASP A C 1
ATOM 1473 O O . ASP A 1 190 ? -16.225 -1.763 -3.906 1.00 83.81 190 ASP A O 1
ATOM 1477 N N . PRO A 1 191 ? -16.820 -3.891 -4.112 1.00 84.38 191 PRO A N 1
ATOM 1478 C CA . PRO A 1 191 ? -15.494 -4.385 -3.722 1.00 84.38 191 PRO A CA 1
ATOM 1479 C C . PRO A 1 191 ? -14.372 -3.983 -4.689 1.00 84.38 191 PRO A C 1
ATOM 1481 O O . PRO A 1 191 ? -13.200 -3.977 -4.313 1.00 84.38 191 PRO A O 1
ATOM 1484 N N . PHE A 1 192 ? -14.724 -3.629 -5.927 1.00 88.31 192 PHE A N 1
ATOM 1485 C CA . PHE A 1 192 ? -13.779 -3.226 -6.966 1.00 88.31 192 PHE A CA 1
ATOM 1486 C C . PHE A 1 192 ? -13.588 -1.706 -7.073 1.00 88.31 192 PHE A C 1
ATOM 1488 O O . PHE A 1 192 ? -12.819 -1.270 -7.926 1.00 88.31 192 PHE A O 1
ATOM 1495 N N . GLN A 1 193 ? -14.218 -0.895 -6.210 1.00 86.06 193 GLN A N 1
ATOM 1496 C CA . GLN A 1 193 ? -14.074 0.570 -6.248 1.00 86.06 193 GLN A CA 1
ATOM 1497 C C . GLN A 1 193 ? -12.606 1.027 -6.190 1.00 86.06 193 GLN A C 1
ATOM 1499 O O . GLN A 1 193 ? -12.221 1.986 -6.850 1.00 86.06 193 GLN A O 1
ATOM 1504 N N . TYR A 1 194 ? -11.757 0.276 -5.482 1.00 81.31 194 TYR A N 1
ATOM 1505 C CA . TYR A 1 194 ? -10.327 0.559 -5.348 1.00 81.31 194 TYR A CA 1
ATOM 1506 C C . TYR A 1 194 ? -9.545 0.451 -6.668 1.00 81.31 194 TYR A C 1
ATOM 1508 O O . TYR A 1 194 ? -8.502 1.083 -6.808 1.00 81.31 194 TYR A O 1
ATOM 1516 N N . TYR A 1 195 ? -10.045 -0.303 -7.655 1.00 86.25 195 TYR A N 1
ATOM 1517 C CA . TYR A 1 195 ? -9.441 -0.380 -8.994 1.00 86.25 195 TYR A CA 1
ATOM 1518 C C . TYR A 1 195 ? -9.742 0.855 -9.850 1.00 86.25 195 TYR A C 1
ATOM 1520 O O . TYR A 1 195 ? -9.116 1.037 -10.889 1.00 86.25 195 TYR A O 1
ATOM 1528 N N . MET A 1 196 ? -10.700 1.683 -9.428 1.00 85.88 196 MET A N 1
ATOM 1529 C CA . MET A 1 196 ? -11.168 2.873 -10.142 1.00 85.88 196 MET A CA 1
ATOM 1530 C C . MET A 1 196 ? -10.792 4.162 -9.403 1.00 85.88 196 MET A C 1
ATOM 1532 O O . MET A 1 196 ? -11.473 5.175 -9.542 1.00 85.88 196 MET A O 1
ATOM 1536 N N . SER A 1 197 ? -9.724 4.141 -8.599 1.00 84.50 197 SER A N 1
ATOM 1537 C CA . SER A 1 197 ? -9.230 5.356 -7.949 1.00 84.50 197 SER A CA 1
ATOM 1538 C C . SER A 1 197 ? -8.688 6.349 -8.983 1.00 84.50 197 SER A C 1
ATOM 1540 O O . SER A 1 197 ? -8.134 5.956 -10.016 1.00 84.50 197 SER A O 1
ATOM 1542 N N . ASN A 1 198 ? -8.796 7.651 -8.700 1.00 85.94 198 ASN A N 1
ATOM 1543 C CA . ASN A 1 198 ? -8.349 8.700 -9.625 1.00 85.94 198 ASN A CA 1
ATOM 1544 C C . ASN A 1 198 ? -6.870 8.546 -10.005 1.00 85.94 198 ASN A C 1
ATOM 1546 O O . ASN A 1 198 ? -6.487 8.792 -11.145 1.00 85.94 198 ASN A O 1
ATOM 1550 N N . ILE A 1 199 ? -6.042 8.071 -9.074 1.00 84.00 199 ILE A N 1
ATOM 1551 C CA . ILE A 1 199 ? -4.604 7.888 -9.287 1.00 84.00 199 ILE A CA 1
ATOM 1552 C C . ILE A 1 199 ? -4.301 6.730 -10.253 1.00 84.00 199 ILE A C 1
ATOM 1554 O O . ILE A 1 199 ? -3.383 6.828 -11.066 1.00 84.00 199 ILE A O 1
ATOM 1558 N N . VAL A 1 200 ? -5.136 5.682 -10.253 1.00 85.50 200 VAL A N 1
ATOM 1559 C CA . VAL A 1 200 ? -5.089 4.602 -11.252 1.00 85.50 200 VAL A CA 1
ATOM 1560 C C . VAL A 1 200 ? -5.590 5.104 -12.608 1.00 85.50 200 VAL A C 1
ATOM 1562 O O . VAL A 1 200 ? -4.985 4.793 -13.633 1.00 85.50 200 VAL A O 1
ATOM 1565 N N . LEU A 1 201 ? -6.643 5.928 -12.641 1.00 88.00 201 LEU A N 1
ATOM 1566 C CA . LEU A 1 201 ? -7.152 6.519 -13.886 1.00 88.00 201 LEU A CA 1
ATOM 1567 C C . LEU A 1 201 ? -6.132 7.456 -14.551 1.00 88.00 201 LEU A C 1
ATOM 1569 O O . LEU A 1 201 ? -5.961 7.401 -15.769 1.00 88.00 201 LEU A O 1
ATOM 1573 N N . ILE A 1 202 ? -5.407 8.265 -13.769 1.00 85.69 202 ILE A N 1
ATOM 1574 C CA . ILE A 1 202 ? -4.305 9.110 -14.263 1.00 85.69 202 ILE A CA 1
ATOM 1575 C C . ILE A 1 202 ? -3.204 8.250 -14.883 1.00 85.69 202 ILE A C 1
ATOM 1577 O O . ILE A 1 202 ? -2.694 8.589 -15.949 1.00 85.69 202 ILE A O 1
ATOM 1581 N N . PHE A 1 203 ? -2.856 7.125 -14.254 1.00 84.94 203 PHE A N 1
ATOM 1582 C CA . PHE A 1 203 ? -1.879 6.200 -14.821 1.00 84.94 203 PHE A CA 1
ATOM 1583 C C . PHE A 1 203 ? -2.343 5.625 -16.159 1.00 84.94 203 PHE A C 1
ATOM 1585 O O . PHE A 1 203 ? -1.590 5.671 -17.125 1.00 84.94 203 PHE A O 1
ATOM 1592 N N . ILE A 1 204 ? -3.595 5.160 -16.248 1.00 88.50 204 ILE A N 1
ATOM 1593 C CA . ILE A 1 204 ? -4.170 4.639 -17.498 1.00 88.50 204 ILE A CA 1
ATOM 1594 C C . ILE A 1 204 ? -4.141 5.712 -18.597 1.00 88.50 204 ILE A C 1
ATOM 1596 O O . ILE A 1 204 ? -3.729 5.428 -19.723 1.00 88.50 204 ILE A O 1
ATOM 1600 N N . ALA A 1 205 ? -4.532 6.949 -18.277 1.00 88.81 205 ALA A N 1
ATOM 1601 C CA . ALA A 1 205 ? -4.474 8.069 -19.215 1.00 88.81 205 ALA A CA 1
ATOM 1602 C C . ALA A 1 205 ? -3.031 8.377 -19.659 1.00 88.81 205 ALA A C 1
ATOM 1604 O O . ALA A 1 205 ? -2.781 8.589 -20.847 1.00 88.81 205 ALA A O 1
ATOM 1605 N N . GLY A 1 206 ? -2.074 8.340 -18.727 1.00 86.88 206 GLY A N 1
ATOM 1606 C CA . GLY A 1 206 ? -0.646 8.513 -18.994 1.00 86.88 206 GLY A CA 1
ATOM 1607 C C . GLY A 1 206 ? -0.062 7.422 -19.893 1.00 86.88 206 GLY A C 1
ATOM 1608 O O . GLY A 1 206 ? 0.626 7.735 -20.859 1.00 86.88 206 GLY A O 1
ATOM 1609 N N . SER A 1 207 ? -0.400 6.153 -19.652 1.00 86.56 207 SER A N 1
ATOM 1610 C CA . SER A 1 207 ? -0.018 5.039 -20.531 1.00 86.56 207 SER A CA 1
ATOM 1611 C C . SER A 1 207 ? -0.640 5.157 -21.929 1.00 86.56 207 SER A C 1
ATOM 1613 O O . SER A 1 207 ? -0.024 4.773 -22.922 1.00 86.56 207 SER A O 1
ATOM 1615 N N . GLY A 1 208 ? -1.847 5.723 -22.041 1.00 90.00 208 GLY A N 1
ATOM 1616 C CA . GLY A 1 208 ? -2.443 6.073 -23.334 1.00 90.00 208 GLY A CA 1
ATOM 1617 C C . GLY A 1 208 ? -1.648 7.155 -24.072 1.00 90.00 208 GLY A C 1
ATOM 1618 O O . GLY A 1 208 ? -1.390 7.027 -25.268 1.00 90.00 208 GLY A O 1
ATOM 1619 N N . LEU A 1 209 ? -1.203 8.196 -23.360 1.00 87.19 209 LEU A N 1
ATOM 1620 C CA . LEU A 1 209 ? -0.338 9.239 -23.919 1.00 87.19 209 LEU A CA 1
ATOM 1621 C C . LEU A 1 209 ? 1.014 8.672 -24.380 1.00 87.19 209 LEU A C 1
ATOM 1623 O O . LEU A 1 209 ? 1.469 9.011 -25.471 1.00 87.19 209 LEU A O 1
ATOM 1627 N N . GLU A 1 210 ? 1.625 7.785 -23.590 1.00 86.75 210 GLU A N 1
ATOM 1628 C CA . GLU A 1 210 ? 2.843 7.050 -23.960 1.00 86.75 210 GLU A CA 1
ATOM 1629 C C . GLU A 1 210 ? 2.666 6.325 -25.301 1.00 86.75 210 GLU A C 1
ATOM 1631 O O . GLU A 1 210 ? 3.507 6.458 -26.195 1.00 86.75 210 GLU A O 1
ATOM 1636 N N . LEU A 1 211 ? 1.553 5.600 -25.472 1.00 88.00 211 LEU A N 1
ATOM 1637 C CA . LEU A 1 211 ? 1.255 4.890 -26.715 1.00 88.00 211 LEU A CA 1
ATOM 1638 C C . LEU A 1 211 ? 1.185 5.852 -27.909 1.00 88.00 211 LEU A C 1
ATOM 1640 O O . LEU A 1 211 ? 1.804 5.587 -28.937 1.00 88.00 211 LEU A O 1
ATOM 1644 N N . ILE A 1 212 ? 0.514 6.996 -27.756 1.00 90.06 212 ILE A N 1
ATOM 1645 C CA . ILE A 1 212 ? 0.399 8.013 -28.813 1.00 90.06 212 ILE A CA 1
ATOM 1646 C C . ILE A 1 212 ? 1.772 8.600 -29.171 1.00 90.06 212 ILE A C 1
ATOM 1648 O O . ILE A 1 212 ? 2.086 8.765 -30.353 1.00 90.06 212 ILE A O 1
ATOM 1652 N N . ILE A 1 213 ? 2.606 8.918 -28.175 1.00 86.75 213 ILE A N 1
ATOM 1653 C CA . ILE A 1 213 ? 3.968 9.442 -28.386 1.00 86.75 213 ILE A CA 1
ATOM 1654 C C . ILE A 1 213 ? 4.792 8.447 -29.209 1.00 86.75 213 ILE A C 1
ATOM 1656 O O . ILE A 1 213 ? 5.445 8.844 -30.182 1.00 86.75 213 ILE A O 1
ATOM 1660 N N . LYS A 1 214 ? 4.712 7.164 -28.844 1.00 85.19 214 LYS A N 1
ATOM 1661 C CA . LYS A 1 214 ? 5.426 6.066 -29.495 1.00 85.19 214 LYS A CA 1
ATOM 1662 C C . LYS A 1 214 ? 4.932 5.805 -30.917 1.00 85.19 214 LYS A C 1
ATOM 1664 O O . LYS A 1 214 ? 5.743 5.683 -31.829 1.00 85.19 214 LYS A O 1
ATOM 1669 N N . GLU A 1 215 ? 3.619 5.756 -31.142 1.00 89.19 215 GLU A N 1
ATOM 1670 C CA . GLU A 1 215 ? 3.037 5.533 -32.477 1.00 89.19 215 GLU A CA 1
ATOM 1671 C C . GLU A 1 215 ? 3.403 6.645 -33.467 1.00 89.19 215 GLU A C 1
ATOM 1673 O O . GLU A 1 215 ? 3.620 6.388 -34.650 1.00 89.19 215 GLU A O 1
ATOM 1678 N N . ASN A 1 216 ? 3.545 7.882 -32.984 1.00 91.25 216 ASN A N 1
ATOM 1679 C CA . ASN A 1 216 ? 3.981 9.013 -33.804 1.00 91.25 216 ASN A CA 1
ATOM 1680 C C . ASN A 1 216 ? 5.514 9.098 -33.973 1.00 91.25 216 ASN A C 1
ATOM 1682 O O . ASN A 1 216 ? 6.012 9.947 -34.730 1.00 91.25 216 ASN A O 1
ATOM 1686 N N . GLY A 1 217 ? 6.271 8.242 -33.276 1.00 87.38 217 GLY A N 1
ATOM 1687 C CA . GLY A 1 217 ? 7.735 8.242 -33.243 1.00 87.38 217 GLY A CA 1
ATOM 1688 C C . GLY A 1 217 ? 8.322 9.553 -32.719 1.00 87.38 217 GLY A C 1
ATOM 1689 O O . GLY A 1 217 ? 9.376 9.999 -33.189 1.00 87.38 217 GLY A O 1
ATOM 1690 N N . LEU A 1 218 ? 7.599 10.249 -31.834 1.00 86.62 218 LEU A N 1
ATOM 1691 C CA . LEU A 1 218 ? 8.035 11.531 -31.278 1.00 86.62 218 LEU A CA 1
ATOM 1692 C C . LEU A 1 218 ? 9.255 11.341 -30.367 1.00 86.62 218 LEU A C 1
ATOM 1694 O O . LEU A 1 218 ? 10.217 12.102 -30.472 1.00 86.62 218 LEU A O 1
ATOM 1698 N N . ASP A 1 219 ? 9.235 10.295 -29.548 1.00 84.88 219 ASP A N 1
ATOM 1699 C CA . ASP A 1 219 ? 10.355 9.800 -28.745 1.00 84.88 219 ASP A CA 1
ATOM 1700 C C . ASP A 1 219 ? 11.636 9.614 -29.581 1.00 84.88 219 ASP A C 1
ATOM 1702 O O . ASP A 1 219 ? 12.682 10.182 -29.257 1.00 84.88 219 ASP A O 1
ATOM 1706 N N . GLU A 1 220 ? 11.555 8.931 -30.727 1.00 83.38 220 GLU A N 1
ATOM 1707 C CA . GLU A 1 220 ? 12.695 8.745 -31.630 1.00 83.38 220 GLU A CA 1
ATOM 1708 C C . GLU A 1 220 ? 13.185 10.054 -32.259 1.00 83.38 220 GLU A C 1
ATOM 1710 O O . GLU A 1 220 ? 14.388 10.247 -32.465 1.00 83.38 220 GLU A O 1
ATOM 1715 N N . ARG A 1 221 ? 12.271 10.960 -32.632 1.00 87.38 221 ARG A N 1
ATOM 1716 C CA . ARG A 1 221 ? 12.631 12.255 -33.240 1.00 87.38 221 ARG A CA 1
ATOM 1717 C C . ARG A 1 221 ? 13.374 13.134 -32.242 1.00 87.38 221 ARG A C 1
ATOM 1719 O O . ARG A 1 221 ? 14.415 13.689 -32.602 1.00 87.38 221 ARG A O 1
ATOM 1726 N N . VAL A 1 222 ? 12.872 13.222 -31.011 1.00 82.00 222 VAL A N 1
ATOM 1727 C CA . VAL A 1 222 ? 13.520 13.946 -29.908 1.00 82.00 222 VAL A CA 1
ATOM 1728 C C . VAL A 1 222 ? 14.886 13.329 -29.620 1.00 82.00 222 VAL A C 1
ATOM 1730 O O . VAL A 1 222 ? 15.884 14.051 -29.546 1.00 82.00 222 VAL A O 1
ATOM 1733 N N . ALA A 1 223 ? 14.968 11.996 -29.585 1.00 80.44 223 ALA A N 1
ATOM 1734 C CA . ALA A 1 223 ? 16.225 11.304 -29.358 1.00 80.44 223 ALA A CA 1
ATOM 1735 C C . ALA A 1 223 ? 17.270 11.570 -30.446 1.00 80.44 223 ALA A C 1
ATOM 1737 O O . ALA A 1 223 ? 18.408 11.946 -30.153 1.00 80.44 223 ALA A O 1
ATOM 1738 N N . ARG A 1 224 ? 16.885 11.470 -31.724 1.00 82.19 224 ARG A N 1
ATOM 1739 C CA . ARG A 1 224 ? 17.775 11.787 -32.853 1.00 82.19 224 ARG A CA 1
ATOM 1740 C C . ARG A 1 224 ? 18.229 13.246 -32.844 1.00 82.19 224 ARG A C 1
ATOM 1742 O O . ARG A 1 224 ? 19.388 13.508 -33.165 1.00 82.19 224 ARG A O 1
ATOM 1749 N N . LEU A 1 225 ? 17.350 14.190 -32.501 1.00 81.00 225 LEU A N 1
ATOM 1750 C CA . LEU A 1 225 ? 17.689 15.614 -32.432 1.00 81.00 225 LEU A CA 1
ATOM 1751 C C . LEU A 1 225 ? 18.766 15.880 -31.373 1.00 81.00 225 LEU A C 1
ATOM 1753 O O . LEU A 1 225 ? 19.773 16.520 -31.669 1.00 81.00 225 LEU A O 1
ATOM 1757 N N . LEU A 1 226 ? 18.589 15.348 -30.166 1.00 71.88 226 LEU A N 1
ATOM 1758 C CA . LEU A 1 226 ? 19.511 15.574 -29.052 1.00 71.88 226 LEU A CA 1
ATOM 1759 C C . LEU A 1 226 ? 20.858 14.868 -29.251 1.00 71.88 226 LEU A C 1
ATOM 1761 O O . LEU A 1 226 ? 21.911 15.418 -28.920 1.00 71.88 226 LEU A O 1
ATOM 1765 N N . LEU A 1 227 ? 20.864 13.695 -29.887 1.00 73.12 227 LEU A N 1
ATOM 1766 C CA . LEU A 1 227 ? 22.109 13.009 -30.234 1.00 73.12 227 LEU A CA 1
ATOM 1767 C C . LEU A 1 227 ? 22.893 13.730 -31.337 1.00 73.12 227 LEU A C 1
ATOM 1769 O O . LEU A 1 227 ? 24.118 13.757 -31.278 1.00 73.12 227 LEU A O 1
ATOM 1773 N N . ARG A 1 228 ? 22.229 14.398 -32.295 1.00 76.94 228 ARG A N 1
ATOM 1774 C CA . ARG A 1 228 ? 22.917 15.256 -33.286 1.00 76.94 228 ARG A CA 1
ATOM 1775 C C . ARG A 1 228 ? 23.660 16.429 -32.646 1.00 76.94 228 ARG A C 1
ATOM 1777 O O . ARG A 1 228 ? 24.641 16.905 -33.210 1.00 76.94 228 ARG A O 1
ATOM 1784 N N . LEU A 1 229 ? 23.201 16.895 -31.487 1.00 75.25 229 LEU A N 1
ATOM 1785 C CA . LEU A 1 229 ? 23.848 17.973 -30.738 1.00 75.25 229 LEU A CA 1
ATOM 1786 C C . LEU A 1 229 ? 25.059 17.482 -29.924 1.00 75.25 229 LEU A C 1
ATOM 1788 O O . LEU A 1 229 ? 25.859 18.294 -29.461 1.00 75.25 229 LEU A O 1
ATOM 1792 N N . SER A 1 230 ? 25.237 16.166 -29.782 1.00 78.88 230 SER A N 1
ATOM 1793 C CA . SER A 1 230 ? 26.309 15.568 -28.983 1.00 78.88 230 SER A CA 1
ATOM 1794 C C . SER A 1 230 ? 27.594 15.428 -29.801 1.00 78.88 230 SER A C 1
ATOM 1796 O O . SER A 1 230 ? 27.670 14.625 -30.726 1.00 78.88 230 SER A O 1
ATOM 1798 N N . ARG A 1 231 ? 28.620 16.222 -29.465 1.00 75.81 231 ARG A N 1
ATOM 1799 C CA . ARG A 1 231 ? 29.876 16.326 -30.241 1.00 75.81 231 ARG A CA 1
ATOM 1800 C C . ARG A 1 231 ? 31.085 15.610 -29.625 1.00 75.81 231 ARG A C 1
ATOM 1802 O O . ARG A 1 231 ? 32.123 15.535 -30.271 1.00 75.81 231 ARG A O 1
ATOM 1809 N N . SER A 1 232 ? 30.976 15.102 -28.396 1.00 79.44 232 SER A N 1
ATOM 1810 C CA . SER A 1 232 ? 32.062 14.397 -27.697 1.00 79.44 232 SER A CA 1
ATOM 1811 C C . SER A 1 232 ? 31.546 13.162 -26.941 1.00 79.44 232 SER A C 1
ATOM 1813 O O . SER A 1 232 ? 30.354 13.126 -26.622 1.00 79.44 232 SER A O 1
ATOM 1815 N N . PRO A 1 233 ? 32.404 12.179 -26.598 1.00 75.88 233 PRO A N 1
ATOM 1816 C CA . PRO A 1 233 ? 32.010 11.002 -25.814 1.00 75.88 233 PRO A CA 1
ATOM 1817 C C . PRO A 1 233 ? 31.395 11.342 -24.448 1.00 75.88 233 PRO A C 1
ATOM 1819 O O . PRO A 1 233 ? 30.413 10.729 -24.040 1.00 75.88 233 PRO A O 1
ATOM 1822 N N . TYR A 1 234 ? 31.915 12.363 -23.762 1.00 79.94 234 TYR A N 1
ATOM 1823 C CA . TYR A 1 234 ? 31.358 12.830 -22.488 1.00 79.94 234 TYR A CA 1
ATOM 1824 C C . TYR A 1 234 ? 29.993 13.494 -22.673 1.00 79.94 234 TYR A C 1
ATOM 1826 O O . TYR A 1 234 ? 29.050 13.204 -21.939 1.00 79.94 234 TYR A O 1
ATOM 1834 N N . THR A 1 235 ? 29.863 14.351 -23.691 1.00 82.56 235 THR A N 1
ATOM 1835 C CA . THR A 1 235 ? 28.586 14.998 -24.018 1.00 82.56 235 THR A CA 1
ATOM 1836 C C . THR A 1 235 ? 27.539 13.969 -24.427 1.00 82.56 235 THR A C 1
ATOM 1838 O O . THR A 1 235 ? 26.382 14.151 -24.085 1.00 82.56 235 THR A O 1
ATOM 1841 N N . LEU A 1 236 ? 27.941 12.884 -25.100 1.00 81.25 236 LEU A N 1
ATOM 1842 C CA . LEU A 1 236 ? 27.068 11.767 -25.456 1.00 81.25 236 LEU A CA 1
ATOM 1843 C C . LEU A 1 236 ? 26.517 11.062 -24.216 1.00 81.25 236 LEU A C 1
ATOM 1845 O O . LEU A 1 236 ? 25.320 10.806 -24.148 1.00 81.25 236 LEU A O 1
ATOM 1849 N N . ILE A 1 237 ? 27.368 10.741 -23.237 1.00 84.31 237 ILE A N 1
ATOM 1850 C CA . ILE A 1 237 ? 26.930 10.086 -21.997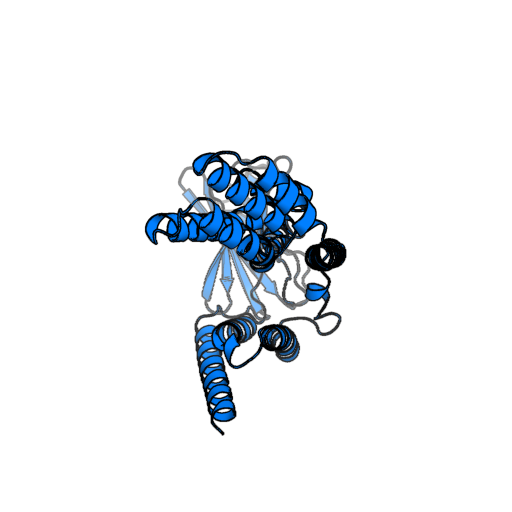 1.00 84.31 237 ILE A CA 1
ATOM 1851 C C . ILE A 1 237 ? 25.946 10.991 -21.252 1.00 84.31 237 ILE A C 1
ATOM 1853 O O . ILE A 1 237 ? 24.864 10.543 -20.888 1.00 84.31 237 ILE A O 1
ATOM 1857 N N . ILE A 1 238 ? 26.277 12.272 -21.077 1.00 85.88 238 ILE A N 1
ATOM 1858 C CA . ILE A 1 238 ? 25.417 13.221 -20.357 1.00 85.88 238 ILE A CA 1
ATOM 1859 C C . ILE A 1 238 ? 24.088 13.428 -21.090 1.00 85.88 238 ILE A C 1
ATOM 1861 O O . ILE A 1 238 ? 23.030 13.331 -20.473 1.00 85.88 238 ILE A O 1
ATOM 1865 N N . SER A 1 239 ? 24.120 13.674 -22.402 1.00 85.75 239 SER A N 1
ATOM 1866 C CA . SER A 1 239 ? 22.908 13.926 -23.186 1.00 85.75 239 SER A CA 1
ATOM 1867 C C . SER A 1 239 ? 22.013 12.695 -23.271 1.00 85.75 239 SER A C 1
ATOM 1869 O O . SER A 1 239 ? 20.798 12.824 -23.156 1.00 85.75 239 SER A O 1
ATOM 1871 N N . SER A 1 240 ? 22.593 11.502 -23.423 1.00 85.44 240 SER A N 1
ATOM 1872 C CA . SER A 1 240 ? 21.837 10.249 -23.466 1.00 85.44 240 SER A CA 1
ATOM 1873 C C . SER A 1 240 ? 21.247 9.884 -22.107 1.00 85.44 240 SER A C 1
ATOM 1875 O O . SER A 1 240 ? 20.093 9.477 -22.054 1.00 85.44 240 SER A O 1
ATOM 1877 N N . THR A 1 241 ? 21.981 10.101 -21.013 1.00 89.75 241 THR A N 1
ATOM 1878 C CA . THR A 1 241 ? 21.492 9.904 -19.638 1.00 89.75 241 THR A CA 1
ATOM 1879 C C . THR A 1 241 ? 20.341 10.866 -19.343 1.00 89.75 241 THR A C 1
ATOM 1881 O O . THR A 1 241 ? 19.270 10.434 -18.925 1.00 89.75 241 THR A O 1
ATOM 1884 N N . PHE A 1 242 ? 20.512 12.160 -19.631 1.00 89.69 242 PHE A N 1
ATOM 1885 C CA . PHE A 1 242 ? 19.450 13.155 -19.461 1.00 89.69 242 PHE A CA 1
ATOM 1886 C C . PHE A 1 242 ? 18.208 12.804 -20.283 1.00 89.69 242 PHE A C 1
ATOM 1888 O O . PHE A 1 242 ? 17.096 12.835 -19.772 1.00 89.69 242 PHE A O 1
ATOM 1895 N N . LEU A 1 243 ? 18.397 12.433 -21.548 1.00 88.38 243 LEU A N 1
ATOM 1896 C CA . LEU A 1 243 ? 17.303 12.091 -22.443 1.00 88.38 243 LEU A CA 1
ATOM 1897 C C . LEU A 1 243 ? 16.565 10.824 -22.013 1.00 88.38 243 LEU A C 1
ATOM 1899 O O . LEU A 1 243 ? 15.341 10.812 -22.036 1.00 88.38 243 LEU A O 1
ATOM 1903 N N . VAL A 1 244 ? 17.280 9.765 -21.627 1.00 91.44 244 VAL A N 1
ATOM 1904 C CA . VAL A 1 244 ? 16.643 8.546 -21.116 1.00 91.44 244 VAL A CA 1
ATOM 1905 C C . VAL A 1 244 ? 15.847 8.863 -19.860 1.00 91.44 244 VAL A C 1
ATOM 1907 O O . VAL A 1 244 ? 14.696 8.450 -19.778 1.00 91.44 244 VAL A O 1
ATOM 1910 N N . SER A 1 245 ? 16.421 9.627 -18.926 1.00 92.06 245 SER A N 1
ATOM 1911 C CA . SER A 1 245 ? 15.710 10.061 -17.723 1.00 92.06 245 SER A CA 1
ATOM 1912 C C . SER A 1 245 ? 14.450 10.853 -18.084 1.00 92.06 245 SER A C 1
ATOM 1914 O O . SER A 1 245 ? 13.353 10.488 -17.673 1.00 92.06 245 SER A O 1
ATOM 1916 N N . PHE A 1 246 ? 14.573 11.851 -18.962 1.00 90.06 246 PHE A N 1
ATOM 1917 C CA . PHE A 1 246 ? 13.451 12.669 -19.415 1.00 90.06 246 PHE A CA 1
ATOM 1918 C C . PHE A 1 246 ? 12.363 11.860 -20.129 1.00 90.06 246 PHE A C 1
ATOM 1920 O O . PHE A 1 246 ? 11.186 12.065 -19.862 1.00 90.06 246 PHE A O 1
ATOM 1927 N N . LEU A 1 247 ? 12.719 10.935 -21.024 1.00 88.56 247 LEU A N 1
ATOM 1928 C CA . LEU A 1 247 ? 11.734 10.064 -21.671 1.00 88.56 247 LEU A CA 1
ATOM 1929 C C . LEU A 1 247 ? 11.045 9.185 -20.628 1.00 88.56 247 LEU A C 1
ATOM 1931 O O . LEU A 1 247 ? 9.821 9.106 -20.628 1.00 88.56 247 LEU A O 1
ATOM 1935 N N . SER A 1 248 ? 11.813 8.602 -19.703 1.00 91.56 248 SER A N 1
ATOM 1936 C CA . SER A 1 248 ? 11.315 7.732 -18.632 1.00 91.56 248 SER A CA 1
ATOM 1937 C C . SER A 1 248 ? 10.380 8.428 -17.638 1.00 91.56 248 SER A C 1
ATOM 1939 O O . SER A 1 248 ? 9.640 7.755 -16.930 1.00 91.56 248 SER A O 1
ATOM 1941 N N . MET A 1 249 ? 10.351 9.765 -17.609 1.00 90.94 249 MET A N 1
ATOM 1942 C CA . MET A 1 249 ? 9.327 10.524 -16.879 1.00 90.94 249 MET A CA 1
ATOM 1943 C C . MET A 1 249 ? 7.921 10.299 -17.445 1.00 90.94 249 MET A C 1
ATOM 1945 O O . MET A 1 249 ? 6.943 10.469 -16.727 1.00 90.94 249 MET A O 1
ATOM 1949 N N . TRP A 1 250 ? 7.799 9.960 -18.728 1.00 85.38 250 TRP A N 1
ATOM 1950 C CA . TRP A 1 250 ? 6.519 9.897 -19.445 1.00 85.38 250 TRP A CA 1
ATOM 1951 C C . TRP A 1 250 ? 6.237 8.526 -20.064 1.00 85.38 250 TRP A C 1
ATOM 1953 O O . TRP A 1 250 ? 5.121 8.275 -20.507 1.00 85.38 250 TRP A O 1
ATOM 1963 N N . THR A 1 251 ? 7.242 7.655 -20.117 1.00 85.62 251 THR A N 1
ATOM 1964 C CA . THR A 1 251 ? 7.183 6.301 -20.680 1.00 85.62 251 THR A CA 1
ATOM 1965 C C . THR A 1 251 ? 7.763 5.315 -19.674 1.00 85.62 251 THR A C 1
ATOM 1967 O O . THR A 1 251 ? 8.502 5.702 -18.770 1.00 85.62 251 THR A O 1
ATOM 1970 N N . SER A 1 252 ? 7.484 4.025 -19.837 1.00 86.44 252 SER A N 1
ATOM 1971 C CA . SER A 1 252 ? 8.112 3.010 -18.991 1.00 86.44 252 SER A CA 1
ATOM 1972 C C . SER A 1 252 ? 9.645 3.014 -19.125 1.00 86.44 252 SER A C 1
ATOM 1974 O O . SER A 1 252 ? 10.191 3.157 -20.222 1.00 86.44 252 SER A O 1
ATOM 1976 N N . ASN A 1 253 ? 10.358 2.749 -18.024 1.00 90.75 253 ASN A N 1
ATOM 1977 C CA . ASN A 1 253 ? 11.829 2.640 -17.999 1.00 90.75 253 ASN A CA 1
ATOM 1978 C C . ASN A 1 253 ? 12.368 1.719 -19.107 1.00 90.75 253 ASN A C 1
ATOM 1980 O O . ASN A 1 253 ? 13.400 1.968 -19.738 1.00 90.75 253 ASN A O 1
ATOM 1984 N N . THR A 1 254 ? 11.629 0.641 -19.361 1.00 87.56 254 THR A N 1
ATOM 1985 C CA . THR A 1 254 ? 11.912 -0.325 -20.413 1.00 87.56 254 THR A CA 1
ATOM 1986 C C . THR A 1 254 ? 11.777 0.303 -21.803 1.00 87.56 254 THR A C 1
ATOM 1988 O O . THR A 1 254 ? 12.707 0.190 -22.600 1.00 87.56 254 THR A O 1
ATOM 1991 N N . ALA A 1 255 ? 10.677 1.002 -22.097 1.00 85.88 255 ALA A N 1
ATOM 1992 C CA . ALA A 1 255 ? 10.469 1.667 -23.383 1.00 85.88 255 ALA A CA 1
ATOM 1993 C C . ALA A 1 255 ? 11.502 2.776 -23.651 1.00 85.88 255 ALA A C 1
ATOM 1995 O O . ALA A 1 255 ? 12.099 2.784 -24.729 1.00 85.88 255 ALA A O 1
ATOM 1996 N N . ALA A 1 256 ? 11.802 3.628 -22.662 1.00 87.81 256 ALA A N 1
ATOM 1997 C CA . ALA A 1 256 ? 12.822 4.678 -22.782 1.00 87.81 256 ALA A CA 1
ATOM 1998 C C . ALA A 1 256 ? 14.190 4.100 -23.179 1.00 87.81 256 ALA A C 1
ATOM 2000 O O . ALA A 1 256 ? 14.876 4.614 -24.067 1.00 87.81 256 ALA A O 1
ATOM 2001 N N . THR A 1 257 ? 14.567 2.981 -22.554 1.00 88.50 257 THR A N 1
ATOM 2002 C CA . THR A 1 257 ? 15.817 2.276 -22.859 1.00 88.50 257 THR A CA 1
ATOM 2003 C C . THR A 1 257 ? 15.794 1.684 -24.271 1.00 88.50 257 THR A C 1
ATOM 2005 O O . THR A 1 257 ? 16.775 1.814 -25.005 1.00 88.50 257 THR A O 1
ATOM 2008 N N . TYR A 1 258 ? 14.677 1.075 -24.685 1.00 87.62 258 TYR A N 1
ATOM 2009 C CA . TYR A 1 258 ? 14.529 0.481 -26.020 1.00 87.62 258 TYR A CA 1
ATOM 2010 C C . TYR A 1 258 ? 14.666 1.500 -27.153 1.00 87.62 258 TYR A C 1
ATOM 2012 O O . TYR A 1 258 ? 15.302 1.186 -28.157 1.00 87.62 258 TYR A O 1
ATOM 2020 N N . VAL A 1 259 ? 14.128 2.713 -26.993 1.00 86.88 259 VAL A N 1
ATOM 2021 C CA . VAL A 1 259 ? 14.268 3.801 -27.983 1.00 86.88 259 VAL A CA 1
ATOM 2022 C C . VAL A 1 259 ? 15.737 4.196 -28.166 1.00 86.88 259 VAL A C 1
ATOM 2024 O O . VAL A 1 259 ? 16.194 4.469 -29.277 1.00 86.88 259 VAL A O 1
ATOM 2027 N N . MET A 1 260 ? 16.507 4.195 -27.077 1.00 85.06 260 MET A N 1
ATOM 2028 C CA . MET A 1 260 ? 17.882 4.696 -27.060 1.00 85.06 260 MET A CA 1
ATOM 2029 C C . MET A 1 260 ? 18.930 3.654 -27.452 1.00 85.06 260 MET A C 1
ATOM 2031 O O . MET A 1 260 ? 19.962 4.008 -28.028 1.00 85.06 260 MET A O 1
ATOM 2035 N N . LEU A 1 261 ? 18.666 2.372 -27.203 1.00 85.62 261 LEU A N 1
ATOM 2036 C CA . LEU A 1 261 ? 19.595 1.274 -27.470 1.00 85.62 261 LEU A CA 1
ATOM 2037 C C . LEU A 1 261 ? 20.113 1.223 -28.925 1.00 85.62 261 LEU A C 1
ATOM 2039 O O . LEU A 1 261 ? 21.334 1.234 -29.104 1.00 85.62 261 LEU A O 1
ATOM 2043 N N . PRO A 1 262 ? 19.272 1.234 -29.982 1.00 82.00 262 PRO A N 1
ATOM 2044 C CA . PRO A 1 262 ? 19.773 1.192 -31.358 1.00 82.00 262 PRO A CA 1
ATOM 2045 C C . PRO A 1 262 ? 20.578 2.446 -31.729 1.00 82.00 262 PRO A C 1
ATOM 2047 O O . PRO A 1 262 ? 21.596 2.349 -32.415 1.00 82.00 262 PRO A O 1
ATOM 2050 N N . LEU A 1 263 ? 20.168 3.623 -31.246 1.00 77.31 263 LEU A N 1
ATOM 2051 C CA . LEU A 1 263 ? 20.859 4.888 -31.514 1.00 77.31 263 LEU A CA 1
ATOM 2052 C C . LEU A 1 263 ? 22.268 4.892 -30.915 1.00 77.31 263 LEU A C 1
ATOM 2054 O O . LEU A 1 263 ? 23.226 5.332 -31.550 1.00 77.31 263 LEU A O 1
ATOM 2058 N N . ILE A 1 264 ? 22.398 4.354 -29.707 1.00 78.94 264 ILE A N 1
ATOM 2059 C CA . ILE A 1 264 ? 23.664 4.284 -28.988 1.00 78.94 264 ILE A CA 1
ATOM 2060 C C . ILE A 1 264 ? 24.618 3.281 -29.625 1.00 78.94 264 ILE A C 1
ATOM 2062 O O . ILE A 1 264 ? 25.792 3.604 -29.798 1.00 78.94 264 ILE A O 1
ATOM 2066 N N . LEU A 1 265 ? 24.127 2.120 -30.067 1.00 80.44 265 LEU A N 1
ATOM 2067 C CA . LEU A 1 265 ? 24.945 1.151 -30.803 1.00 80.44 265 LEU A CA 1
ATOM 2068 C C . LEU A 1 265 ? 25.528 1.751 -32.092 1.00 80.44 265 LEU A C 1
ATOM 2070 O O . LEU A 1 265 ? 26.708 1.563 -32.387 1.00 80.44 265 LEU A O 1
ATOM 2074 N N . VAL A 1 266 ? 24.734 2.530 -32.837 1.00 77.12 266 VAL A N 1
ATOM 2075 C CA . VAL A 1 266 ? 25.205 3.219 -34.052 1.00 77.12 266 VAL A CA 1
ATOM 2076 C C . VAL A 1 266 ? 26.311 4.227 -33.732 1.00 77.12 266 VAL A C 1
ATOM 2078 O O . VAL A 1 266 ? 27.282 4.338 -34.484 1.00 77.12 266 VAL A O 1
ATOM 2081 N N . ILE A 1 267 ? 26.191 4.961 -32.626 1.00 74.44 267 ILE A N 1
ATOM 2082 C CA . ILE A 1 267 ? 27.183 5.968 -32.236 1.00 74.44 267 ILE A CA 1
ATOM 2083 C C . ILE A 1 267 ? 28.462 5.314 -31.708 1.00 74.44 267 ILE A C 1
ATOM 2085 O O . ILE A 1 267 ? 29.547 5.719 -32.118 1.00 74.44 267 ILE A O 1
ATOM 2089 N N . LEU A 1 268 ? 28.356 4.277 -30.872 1.00 76.44 268 LEU A N 1
ATOM 2090 C CA . LEU A 1 268 ? 29.513 3.525 -30.375 1.00 76.44 268 LEU A CA 1
ATOM 2091 C C . LEU A 1 268 ? 30.359 2.972 -31.531 1.00 76.44 268 LEU A C 1
ATOM 2093 O O . LEU A 1 268 ? 31.580 3.132 -31.526 1.00 76.44 268 LEU A O 1
ATOM 2097 N N . ASN A 1 269 ? 29.705 2.428 -32.564 1.00 76.88 269 ASN A N 1
ATOM 2098 C CA . ASN A 1 269 ? 30.376 1.956 -33.776 1.00 76.88 269 ASN A CA 1
ATOM 2099 C C . ASN A 1 269 ? 31.030 3.094 -34.574 1.00 76.88 269 ASN A C 1
ATOM 2101 O O . ASN A 1 269 ? 32.146 2.938 -35.059 1.00 76.88 269 ASN A O 1
ATOM 2105 N N . LYS A 1 270 ? 30.370 4.253 -34.703 1.00 72.88 270 LYS A N 1
ATOM 2106 C CA . LYS A 1 270 ? 30.913 5.402 -35.451 1.00 72.88 270 LYS A CA 1
ATOM 2107 C C . LYS A 1 270 ? 32.112 6.069 -34.782 1.00 72.88 270 LYS A C 1
ATOM 2109 O O . LYS A 1 270 ? 32.987 6.561 -35.484 1.00 72.88 270 LYS A O 1
ATOM 2114 N N . VAL A 1 271 ? 32.134 6.128 -33.452 1.00 69.69 271 VAL A N 1
ATOM 2115 C CA . VAL A 1 271 ? 33.213 6.781 -32.686 1.00 69.69 271 VAL A CA 1
ATOM 2116 C C . VAL A 1 271 ? 34.380 5.811 -32.432 1.00 69.69 271 VAL A C 1
ATOM 2118 O O . VAL A 1 271 ? 35.407 6.210 -31.895 1.00 69.69 271 VAL A O 1
ATOM 2121 N N . GLY A 1 272 ? 34.258 4.536 -32.827 1.00 68.56 272 GLY A N 1
ATOM 2122 C CA . GLY A 1 272 ? 35.288 3.518 -32.592 1.00 68.56 272 GLY A CA 1
ATOM 2123 C C . GLY A 1 272 ? 35.456 3.152 -31.112 1.00 68.56 272 GLY A C 1
ATOM 2124 O O . GLY A 1 272 ? 36.448 2.536 -30.735 1.00 68.56 272 GLY A O 1
ATOM 2125 N N . LEU A 1 273 ? 34.488 3.518 -30.264 1.00 67.75 273 LEU A N 1
ATOM 2126 C CA . LEU A 1 273 ? 34.465 3.227 -28.825 1.00 67.75 273 LEU A CA 1
ATOM 2127 C C . LEU A 1 273 ? 33.777 1.884 -28.554 1.00 67.75 273 LEU A C 1
ATOM 2129 O O . LEU A 1 273 ? 32.926 1.766 -27.675 1.00 67.75 273 LEU A O 1
ATOM 2133 N N . THR A 1 274 ? 34.134 0.862 -29.330 1.00 65.56 274 THR A N 1
ATOM 2134 C CA . THR A 1 274 ? 33.630 -0.510 -29.162 1.00 65.56 274 THR A CA 1
ATOM 2135 C C . THR A 1 274 ? 34.299 -1.245 -28.005 1.00 65.56 274 THR A C 1
ATOM 2137 O O . THR A 1 274 ? 33.935 -2.380 -27.706 1.00 65.56 274 THR A O 1
ATOM 2140 N N . ASP A 1 275 ? 35.275 -0.614 -27.350 1.00 75.12 275 ASP A N 1
ATOM 2141 C CA . ASP A 1 275 ? 35.933 -1.158 -26.173 1.00 75.12 275 ASP A CA 1
ATOM 2142 C C . ASP A 1 275 ? 34.889 -1.455 -25.078 1.00 75.12 275 ASP A C 1
ATOM 2144 O O . ASP A 1 275 ? 34.006 -0.634 -24.784 1.00 75.12 275 ASP A O 1
ATOM 2148 N N . MET A 1 276 ? 34.958 -2.652 -24.486 1.00 72.75 276 MET A N 1
ATOM 2149 C CA . MET A 1 276 ? 33.909 -3.170 -23.593 1.00 72.75 276 MET A CA 1
ATOM 2150 C C . MET A 1 276 ? 33.653 -2.248 -22.397 1.00 72.75 276 MET A C 1
ATOM 2152 O O . MET A 1 276 ? 32.538 -2.179 -21.880 1.00 72.75 276 MET A O 1
ATOM 2156 N N . LYS A 1 277 ? 34.675 -1.503 -21.969 1.00 76.88 277 LYS A N 1
ATOM 2157 C CA . LYS A 1 277 ? 34.585 -0.577 -20.841 1.00 76.88 277 LYS A CA 1
ATOM 2158 C C . LYS A 1 277 ? 33.650 0.604 -21.124 1.00 76.88 277 LYS A C 1
ATOM 2160 O O . LYS A 1 277 ? 32.833 0.940 -20.274 1.00 76.88 277 LYS A O 1
ATOM 2165 N N . TYR A 1 278 ? 33.730 1.211 -22.310 1.00 74.94 278 TYR A N 1
ATOM 2166 C CA . TYR A 1 278 ? 32.924 2.389 -22.660 1.00 74.94 278 TYR A CA 1
ATOM 2167 C C . TYR A 1 278 ? 31.470 2.029 -22.961 1.00 74.94 278 TYR A C 1
ATOM 2169 O O . TYR A 1 278 ? 30.558 2.708 -22.491 1.00 74.94 278 TYR A O 1
ATOM 2177 N N . SER A 1 279 ? 31.253 0.933 -23.689 1.00 77.75 279 SER A N 1
ATOM 2178 C CA . SER A 1 279 ? 29.910 0.412 -23.964 1.00 77.75 279 SER A CA 1
ATOM 2179 C C . SER A 1 279 ? 29.181 0.005 -22.679 1.00 77.75 279 SER A C 1
ATOM 2181 O O . SER A 1 279 ? 28.022 0.374 -22.498 1.00 77.75 279 SER A O 1
ATOM 2183 N N . SER A 1 280 ? 29.867 -0.662 -21.743 1.00 83.38 280 SER A N 1
ATOM 2184 C CA . SER A 1 280 ? 29.285 -1.047 -20.448 1.00 83.38 280 SER A CA 1
ATOM 2185 C C . SER A 1 280 ? 28.928 0.162 -19.583 1.00 83.38 280 SER A C 1
ATOM 2187 O O . SER A 1 280 ? 27.829 0.206 -19.037 1.00 83.38 280 SER A O 1
ATOM 2189 N N . ILE A 1 281 ? 29.819 1.160 -19.481 1.00 85.44 281 ILE A N 1
ATOM 2190 C CA . ILE A 1 281 ? 29.545 2.392 -18.721 1.00 85.44 281 ILE A CA 1
ATOM 2191 C C . ILE A 1 281 ? 28.303 3.081 -19.275 1.00 85.44 281 ILE A C 1
ATOM 2193 O O . ILE A 1 281 ? 27.398 3.395 -18.512 1.00 85.44 281 ILE A O 1
ATOM 2197 N N . LEU A 1 282 ? 28.233 3.263 -20.596 1.00 84.06 282 LEU A N 1
ATOM 2198 C CA . LEU A 1 282 ? 27.099 3.927 -21.222 1.00 84.06 282 LEU A CA 1
ATOM 2199 C C . LEU A 1 282 ? 25.800 3.151 -20.977 1.00 84.06 282 LEU A C 1
ATOM 2201 O O . LEU A 1 282 ? 24.839 3.742 -20.506 1.00 84.06 282 LEU A O 1
ATOM 2205 N N . LEU A 1 283 ? 25.770 1.835 -21.207 1.00 86.25 283 LEU A N 1
ATOM 2206 C CA . LEU A 1 283 ? 24.567 1.020 -20.987 1.00 86.25 283 LEU A CA 1
ATOM 2207 C C . LEU A 1 283 ? 24.086 1.045 -19.529 1.00 86.25 283 LEU A C 1
ATOM 2209 O O . LEU A 1 283 ? 22.886 1.175 -19.286 1.00 86.25 283 LEU A O 1
ATOM 2213 N N . VAL A 1 284 ? 25.006 0.974 -18.561 1.00 89.81 284 VAL A N 1
ATOM 2214 C CA . VAL A 1 284 ? 24.672 1.088 -17.133 1.00 89.81 284 VAL A CA 1
ATOM 2215 C C . VAL A 1 284 ? 24.147 2.486 -16.809 1.00 89.81 284 VAL A C 1
ATOM 2217 O O . VAL A 1 284 ? 23.128 2.598 -16.130 1.00 89.81 284 VAL A O 1
ATOM 2220 N N . SER A 1 285 ? 24.777 3.546 -17.327 1.00 89.75 285 SER A N 1
ATOM 2221 C CA . SER A 1 285 ? 24.303 4.922 -17.140 1.00 89.75 285 SER A CA 1
ATOM 2222 C C . SER A 1 285 ? 22.875 5.107 -17.646 1.00 89.75 285 SER A C 1
ATOM 2224 O O . SER A 1 285 ? 22.078 5.724 -16.949 1.00 89.75 285 SER A O 1
ATOM 2226 N N . LEU A 1 286 ? 22.511 4.526 -18.793 1.00 90.38 286 LEU A N 1
ATOM 2227 C CA . LEU A 1 286 ? 21.135 4.587 -19.304 1.00 90.38 286 LEU A CA 1
ATOM 2228 C C . LEU A 1 286 ? 20.161 3.818 -18.414 1.00 90.38 286 LEU A C 1
ATOM 2230 O O . LEU A 1 286 ? 19.076 4.312 -18.143 1.00 90.38 286 LEU A O 1
ATOM 2234 N N . ALA A 1 287 ? 20.528 2.618 -17.957 1.00 91.31 287 ALA A N 1
ATOM 2235 C CA . ALA A 1 287 ? 19.654 1.811 -17.107 1.00 91.31 287 ALA A CA 1
ATOM 2236 C C . ALA A 1 287 ? 19.356 2.519 -15.773 1.00 91.31 287 ALA A C 1
ATOM 2238 O O . ALA A 1 287 ? 18.211 2.541 -15.310 1.00 91.31 287 ALA A O 1
ATOM 2239 N N . VAL A 1 288 ? 20.379 3.149 -15.185 1.00 92.88 288 VAL A N 1
ATOM 2240 C CA . VAL A 1 288 ? 20.230 3.990 -13.991 1.00 92.88 288 VAL A CA 1
ATOM 2241 C C . VAL A 1 288 ? 19.403 5.230 -14.317 1.00 92.88 288 VAL A C 1
ATOM 2243 O O . VAL A 1 288 ? 18.455 5.517 -13.596 1.00 92.88 288 VAL A O 1
ATOM 2246 N N . ALA A 1 289 ? 19.688 5.917 -15.425 1.00 93.00 289 ALA A N 1
ATOM 2247 C CA . ALA A 1 289 ? 18.938 7.095 -15.849 1.00 93.00 289 ALA A CA 1
ATOM 2248 C C . ALA A 1 289 ? 17.453 6.809 -16.071 1.00 93.00 289 ALA A C 1
ATOM 2250 O O . ALA A 1 289 ? 16.626 7.615 -15.670 1.00 93.00 289 ALA A O 1
ATOM 2251 N N . ALA A 1 290 ? 17.107 5.671 -16.676 1.00 93.00 290 ALA A N 1
ATOM 2252 C CA . ALA A 1 290 ? 15.719 5.262 -16.870 1.00 93.00 290 ALA A CA 1
ATOM 2253 C C . ALA A 1 290 ? 15.046 5.026 -15.515 1.00 93.00 290 ALA A C 1
ATOM 2255 O O . ALA A 1 290 ? 13.944 5.493 -15.261 1.00 93.00 290 ALA A O 1
ATOM 2256 N N . SER A 1 291 ? 15.745 4.348 -14.604 1.00 92.75 291 SER A N 1
ATOM 2257 C CA . SER A 1 291 ? 15.222 4.078 -13.265 1.00 92.75 291 SER A CA 1
ATOM 2258 C C . SER A 1 291 ? 14.991 5.359 -12.459 1.00 92.75 291 SER A C 1
ATOM 2260 O O . SER A 1 291 ? 13.949 5.475 -11.826 1.00 92.75 291 SER A O 1
ATOM 2262 N N . VAL A 1 292 ? 1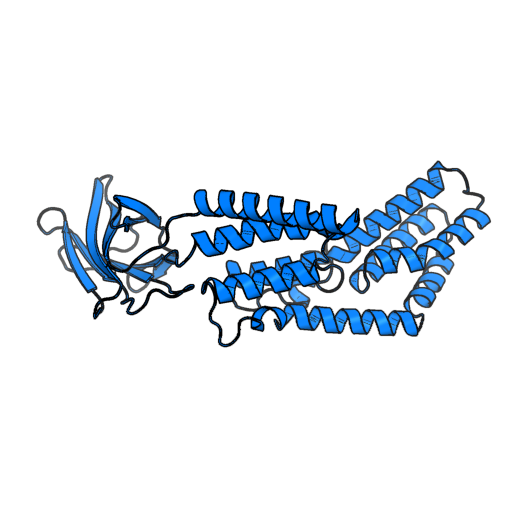5.923 6.318 -12.517 1.00 92.81 292 VAL A N 1
ATOM 2263 C CA . VAL A 1 292 ? 15.810 7.629 -11.852 1.00 92.81 292 VAL A CA 1
ATOM 2264 C C . VAL A 1 292 ? 14.754 8.503 -12.532 1.00 92.81 292 VAL A C 1
ATOM 2266 O O . VAL A 1 292 ? 13.876 9.030 -11.871 1.00 92.81 292 VAL A O 1
ATOM 2269 N N . GLY A 1 293 ? 14.751 8.606 -13.859 1.00 92.62 293 GLY A N 1
ATOM 2270 C CA . GLY A 1 293 ? 13.748 9.399 -14.575 1.00 92.62 293 GLY A CA 1
ATOM 2271 C C . GLY A 1 293 ? 12.317 8.918 -14.342 1.00 92.62 293 GLY A C 1
ATOM 2272 O O . GLY A 1 293 ? 11.399 9.726 -14.217 1.00 92.62 293 GLY A O 1
ATOM 2273 N N . GLY A 1 294 ? 12.130 7.604 -14.201 1.00 91.50 294 GLY A N 1
ATOM 2274 C CA . GLY A 1 294 ? 10.842 7.000 -13.873 1.00 91.50 294 GLY A CA 1
ATOM 2275 C C . GLY A 1 294 ? 10.287 7.363 -12.492 1.00 91.50 294 GLY A C 1
ATOM 2276 O O . GLY A 1 294 ? 9.086 7.210 -12.278 1.00 91.50 294 GLY A O 1
ATOM 2277 N N . THR A 1 295 ? 11.097 7.850 -11.544 1.00 92.81 295 THR A N 1
ATOM 2278 C CA . THR A 1 295 ? 10.597 8.281 -10.222 1.00 92.81 295 THR A CA 1
ATOM 2279 C C . THR A 1 295 ? 10.023 9.699 -10.241 1.00 92.81 295 THR A C 1
ATOM 2281 O O . THR A 1 295 ? 9.223 10.044 -9.368 1.00 92.81 295 THR A O 1
ATOM 2284 N N . ALA A 1 296 ? 10.365 10.506 -11.250 1.00 92.44 296 ALA A N 1
ATOM 2285 C CA . ALA A 1 296 ? 10.047 11.929 -11.260 1.00 92.44 296 ALA A CA 1
ATOM 2286 C C . ALA A 1 296 ? 8.559 12.259 -11.448 1.00 92.44 296 ALA A C 1
ATOM 2288 O O . ALA A 1 296 ? 8.103 13.293 -10.963 1.00 92.44 296 ALA A O 1
ATOM 2289 N N . THR A 1 297 ? 7.773 11.397 -12.100 1.00 91.69 297 THR A N 1
ATOM 2290 C CA . THR A 1 297 ? 6.320 11.595 -12.266 1.00 91.69 297 THR A CA 1
ATOM 2291 C C . THR A 1 297 ? 5.533 10.388 -11.763 1.00 91.69 297 THR A C 1
ATOM 2293 O O . THR A 1 297 ? 6.063 9.282 -11.680 1.00 91.69 297 THR A O 1
ATOM 2296 N N . LEU A 1 298 ? 4.233 10.563 -11.495 1.00 89.12 298 LEU A N 1
ATOM 2297 C CA . LEU A 1 298 ? 3.356 9.428 -11.174 1.00 89.12 298 LEU A CA 1
ATOM 2298 C C . LEU A 1 298 ? 3.262 8.409 -12.317 1.00 89.12 298 LEU A C 1
ATOM 2300 O O . LEU A 1 298 ? 3.077 7.229 -12.057 1.00 89.12 298 LEU A O 1
ATOM 2304 N N . ILE A 1 299 ? 3.384 8.849 -13.571 1.00 88.19 299 ILE A N 1
ATOM 2305 C CA . ILE A 1 299 ? 3.180 7.995 -14.750 1.00 88.19 299 ILE A CA 1
ATOM 2306 C C . ILE A 1 299 ? 4.389 7.080 -14.983 1.00 88.19 299 ILE A C 1
ATOM 2308 O O . ILE A 1 299 ? 4.215 5.952 -15.439 1.00 88.19 299 ILE A O 1
ATOM 2312 N N . GLY A 1 300 ? 5.599 7.543 -14.645 1.00 85.88 300 GLY A N 1
ATOM 2313 C CA . GLY A 1 300 ? 6.851 6.867 -14.997 1.00 85.88 300 GLY A CA 1
ATOM 2314 C C . GLY A 1 300 ? 6.948 5.421 -14.502 1.00 85.88 300 GLY A C 1
ATOM 2315 O O . GLY A 1 300 ? 7.382 4.542 -15.250 1.00 85.88 300 GLY A O 1
ATOM 2316 N N . THR A 1 301 ? 6.512 5.130 -13.266 1.00 89.31 301 THR A N 1
ATOM 2317 C CA . THR A 1 301 ? 6.522 3.754 -12.739 1.00 89.31 301 THR A CA 1
ATOM 2318 C C . THR A 1 301 ? 5.338 3.433 -11.808 1.00 89.31 301 THR A C 1
ATOM 2320 O O . THR A 1 301 ? 4.935 4.279 -11.006 1.00 89.31 301 THR A O 1
ATOM 2323 N N . PRO A 1 302 ? 4.817 2.183 -11.820 1.00 87.69 302 PRO A N 1
ATOM 2324 C CA . PRO A 1 302 ? 3.728 1.763 -10.928 1.00 87.69 302 PRO A CA 1
ATOM 2325 C C . PRO A 1 302 ? 3.962 1.978 -9.417 1.00 87.69 302 PRO A C 1
ATOM 2327 O O . PRO A 1 302 ? 3.006 2.342 -8.730 1.00 87.69 302 PRO A O 1
ATOM 2330 N N . PRO A 1 303 ? 5.180 1.796 -8.856 1.00 89.62 303 PRO A N 1
ATOM 2331 C CA . PRO A 1 303 ? 5.443 2.080 -7.444 1.00 89.62 303 PRO A CA 1
ATOM 2332 C C . PRO A 1 303 ? 5.097 3.509 -7.007 1.00 89.62 303 PRO A C 1
ATOM 2334 O O . PRO A 1 303 ? 4.640 3.683 -5.880 1.00 89.62 303 PRO A O 1
ATOM 2337 N N . ASN A 1 304 ? 5.247 4.509 -7.883 1.00 91.44 304 ASN A N 1
ATOM 2338 C CA . ASN A 1 304 ? 4.935 5.907 -7.564 1.00 91.44 304 ASN A CA 1
ATOM 2339 C C . ASN A 1 304 ? 3.441 6.094 -7.267 1.00 91.44 304 ASN A C 1
ATOM 2341 O O . ASN A 1 304 ? 3.064 6.745 -6.299 1.00 91.44 304 ASN A O 1
ATOM 2345 N N . ILE A 1 305 ? 2.585 5.460 -8.069 1.00 88.12 305 ILE A N 1
ATOM 2346 C CA . ILE A 1 305 ? 1.121 5.493 -7.925 1.00 88.12 305 ILE A CA 1
ATOM 2347 C C . ILE A 1 305 ? 0.686 4.777 -6.654 1.00 88.12 305 ILE A C 1
ATOM 2349 O O . ILE A 1 305 ? -0.158 5.287 -5.921 1.00 88.12 305 ILE A O 1
ATOM 2353 N N . ILE A 1 306 ? 1.287 3.616 -6.374 1.00 88.50 306 ILE A N 1
ATOM 2354 C CA . ILE A 1 306 ? 1.025 2.868 -5.141 1.00 88.50 306 ILE A CA 1
ATOM 2355 C C . ILE A 1 306 ? 1.406 3.732 -3.936 1.00 88.50 306 ILE A C 1
ATOM 2357 O O . ILE A 1 306 ? 0.590 3.916 -3.038 1.00 88.50 306 ILE A O 1
ATOM 2361 N N . ALA A 1 307 ? 2.607 4.314 -3.936 1.00 90.62 307 ALA A N 1
ATOM 2362 C CA . ALA A 1 307 ? 3.071 5.181 -2.860 1.00 90.62 307 ALA A CA 1
ATOM 2363 C C . ALA A 1 307 ? 2.158 6.399 -2.666 1.00 90.62 307 ALA A C 1
ATOM 2365 O O . ALA A 1 307 ? 1.738 6.669 -1.546 1.00 90.62 307 ALA A O 1
ATOM 2366 N N . ALA A 1 308 ? 1.795 7.100 -3.740 1.00 89.88 308 ALA A N 1
ATOM 2367 C CA . ALA A 1 308 ? 0.903 8.251 -3.666 1.00 89.88 308 ALA A CA 1
ATOM 2368 C C . ALA A 1 308 ? -0.499 7.885 -3.146 1.00 89.88 308 ALA A C 1
ATOM 2370 O O . ALA A 1 308 ? -1.038 8.603 -2.305 1.00 89.88 308 ALA A O 1
ATOM 2371 N N . GLY A 1 309 ? -1.054 6.742 -3.568 1.00 87.12 309 GLY A N 1
ATOM 2372 C CA . GLY A 1 309 ? -2.311 6.211 -3.031 1.00 87.12 309 GLY A CA 1
ATOM 2373 C C . GLY A 1 309 ? -2.220 5.928 -1.530 1.00 87.12 309 GLY A C 1
ATOM 2374 O O . GLY A 1 309 ? -3.029 6.429 -0.757 1.00 87.12 309 GLY A O 1
ATOM 2375 N N . PHE A 1 310 ? -1.171 5.223 -1.095 1.00 87.00 310 PHE A N 1
ATOM 2376 C CA . PHE A 1 310 ? -0.936 4.941 0.325 1.00 87.00 310 PHE A CA 1
ATOM 2377 C C . PHE A 1 310 ? -0.749 6.206 1.167 1.00 87.00 310 PHE A C 1
ATOM 2379 O O . PHE A 1 310 ? -1.250 6.269 2.288 1.00 87.00 310 PHE A O 1
ATOM 2386 N N . LEU A 1 311 ? -0.033 7.211 0.657 1.00 88.44 311 LEU A N 1
ATOM 2387 C CA . LEU A 1 311 ? 0.150 8.486 1.352 1.00 88.44 311 LEU A CA 1
ATOM 2388 C C . LEU A 1 311 ? -1.188 9.214 1.521 1.00 88.44 311 LEU A C 1
ATOM 2390 O O . LEU A 1 311 ? -1.486 9.695 2.615 1.00 88.44 311 LEU A O 1
ATOM 2394 N N . ASN A 1 312 ? -2.008 9.258 0.470 1.00 87.38 312 ASN A N 1
ATOM 2395 C CA . ASN A 1 312 ? -3.338 9.863 0.523 1.00 87.38 312 ASN A CA 1
ATOM 2396 C C . ASN A 1 312 ? -4.244 9.157 1.534 1.00 87.38 312 ASN A C 1
ATOM 2398 O O . ASN A 1 312 ? -4.854 9.822 2.372 1.00 87.38 312 ASN A O 1
ATOM 2402 N N . ASP A 1 313 ? -4.255 7.826 1.527 1.00 82.25 313 ASP A N 1
ATOM 2403 C CA . ASP A 1 313 ? -5.109 7.029 2.407 1.00 82.25 313 ASP A CA 1
ATOM 2404 C C . ASP A 1 313 ? -4.655 7.081 3.875 1.00 82.25 313 ASP A C 1
ATOM 2406 O O . ASP A 1 313 ? -5.466 7.345 4.765 1.00 82.25 313 ASP A O 1
ATOM 2410 N N . LEU A 1 314 ? -3.365 6.849 4.150 1.00 79.12 314 LEU A N 1
ATOM 2411 C CA . LEU A 1 314 ? -2.853 6.677 5.516 1.00 79.12 314 LEU A CA 1
ATOM 2412 C C . LEU A 1 314 ? -2.462 7.987 6.201 1.00 79.12 314 LEU A C 1
ATOM 2414 O O . LEU A 1 314 ? -2.664 8.125 7.406 1.00 79.12 314 LEU A O 1
ATOM 2418 N N . ILE A 1 315 ? -1.864 8.928 5.466 1.00 79.88 315 ILE A N 1
ATOM 2419 C CA . ILE A 1 315 ? -1.313 10.162 6.050 1.00 79.88 315 ILE A CA 1
ATOM 2420 C C . ILE A 1 315 ? -2.307 11.311 5.916 1.00 79.88 315 ILE A C 1
ATOM 2422 O O . ILE A 1 315 ? -2.528 12.051 6.874 1.00 79.88 315 ILE A O 1
ATOM 2426 N N . TYR A 1 316 ? -2.938 11.449 4.750 1.00 80.06 316 TYR A N 1
ATOM 2427 C CA . TYR A 1 316 ? -3.827 12.576 4.452 1.00 80.06 316 TYR A CA 1
ATOM 2428 C C . TYR A 1 316 ? -5.316 12.264 4.651 1.00 80.06 316 TYR A C 1
ATOM 2430 O O . TYR A 1 316 ? -6.171 13.068 4.278 1.00 80.06 316 TYR A O 1
ATOM 2438 N N . GLY A 1 317 ? -5.637 11.132 5.286 1.00 70.56 317 GLY A N 1
ATOM 2439 C CA . GLY A 1 317 ? -6.997 10.789 5.706 1.00 70.56 317 GLY A CA 1
ATOM 2440 C C . GLY A 1 317 ? -7.971 10.571 4.548 1.00 70.56 317 GLY A C 1
ATOM 2441 O O . GLY A 1 317 ? -9.145 10.913 4.676 1.00 70.56 317 GLY A O 1
ATOM 2442 N N . GLY A 1 318 ? -7.484 10.054 3.418 1.00 70.81 318 GLY A N 1
ATOM 2443 C CA . GLY A 1 318 ? -8.269 9.817 2.205 1.00 70.81 318 GLY A CA 1
ATOM 2444 C C . GLY A 1 318 ? -8.491 11.062 1.343 1.00 70.81 318 GLY A C 1
ATOM 2445 O O . GLY A 1 318 ? -9.234 10.998 0.366 1.00 70.81 318 GLY A O 1
ATOM 2446 N N . MET A 1 319 ? -7.872 12.201 1.675 1.00 73.19 319 MET A N 1
ATOM 2447 C CA . MET A 1 319 ? -7.837 13.350 0.770 1.00 73.19 319 MET A CA 1
ATOM 2448 C C . MET A 1 319 ? -6.805 13.109 -0.332 1.00 73.19 319 MET A C 1
ATOM 2450 O O . MET A 1 319 ? -5.691 12.665 -0.053 1.00 73.19 319 MET A O 1
ATOM 2454 N N . GLU A 1 320 ? -7.138 13.472 -1.572 1.00 76.50 320 GLU A N 1
ATOM 2455 C CA . GLU A 1 320 ? -6.210 13.453 -2.714 1.00 76.50 320 GLU A CA 1
ATOM 2456 C C . GLU A 1 320 ? -5.191 14.592 -2.609 1.00 76.50 320 GLU A C 1
ATOM 2458 O O . GLU A 1 320 ? -5.183 15.551 -3.377 1.00 76.50 320 GLU A O 1
ATOM 2463 N N . TYR A 1 321 ? -4.348 14.517 -1.584 1.00 81.31 321 TYR A N 1
ATOM 2464 C CA . TYR A 1 321 ? -3.339 15.518 -1.299 1.00 81.31 321 TYR A CA 1
ATOM 2465 C C . TYR A 1 321 ? -2.125 15.340 -2.210 1.00 81.31 321 TYR A C 1
ATOM 2467 O O . TYR A 1 321 ? -1.564 16.318 -2.678 1.00 81.31 321 TYR A O 1
ATOM 2475 N N . ILE A 1 322 ? -1.689 14.118 -2.472 1.00 88.12 322 ILE A N 1
ATOM 2476 C CA . ILE A 1 322 ? -0.613 13.801 -3.404 1.00 88.12 322 ILE A CA 1
ATOM 2477 C C . ILE A 1 322 ? -1.245 13.549 -4.768 1.00 88.12 322 ILE A C 1
ATOM 2479 O O . ILE A 1 322 ? -1.677 12.438 -5.077 1.00 88.12 322 ILE A O 1
ATOM 2483 N N . ASP A 1 323 ? -1.322 14.615 -5.556 1.00 87.50 323 ASP A N 1
ATOM 2484 C CA . ASP A 1 323 ? -1.717 14.600 -6.959 1.00 87.50 323 ASP A CA 1
ATOM 2485 C C . ASP A 1 323 ? -0.481 14.555 -7.879 1.00 87.50 323 ASP A C 1
ATOM 2487 O O . ASP A 1 323 ? 0.667 14.526 -7.423 1.00 87.50 323 ASP A O 1
ATOM 2491 N N . PHE A 1 324 ? -0.704 14.554 -9.197 1.00 88.12 324 PHE A N 1
ATOM 2492 C CA . PHE A 1 324 ? 0.381 14.550 -10.184 1.00 88.12 324 PHE A CA 1
ATOM 2493 C C . PHE A 1 324 ? 1.367 15.707 -9.979 1.00 88.12 324 PHE A C 1
ATOM 2495 O O . PHE A 1 324 ? 2.579 15.505 -10.034 1.00 88.12 324 PHE A O 1
ATOM 2502 N N . THR A 1 325 ? 0.856 16.911 -9.719 1.00 89.81 325 THR A N 1
ATOM 2503 C CA . THR A 1 325 ? 1.669 18.125 -9.594 1.00 89.81 325 THR A CA 1
ATOM 2504 C C . THR A 1 325 ? 2.566 18.069 -8.365 1.00 89.81 325 THR A C 1
ATOM 2506 O O . THR A 1 325 ? 3.754 18.378 -8.437 1.00 89.81 325 THR A O 1
ATOM 2509 N N . ARG A 1 326 ? 2.027 17.653 -7.218 1.00 90.50 326 ARG A N 1
ATOM 2510 C CA . ARG A 1 326 ? 2.809 17.535 -5.984 1.00 90.50 326 ARG A CA 1
ATOM 2511 C C . ARG A 1 326 ? 3.789 16.385 -6.047 1.00 90.50 326 ARG A C 1
ATOM 2513 O O . ARG A 1 326 ? 4.913 16.553 -5.585 1.00 90.50 326 ARG A O 1
ATOM 2520 N N . TRP A 1 327 ? 3.415 15.268 -6.669 1.00 91.69 327 TRP A N 1
ATOM 25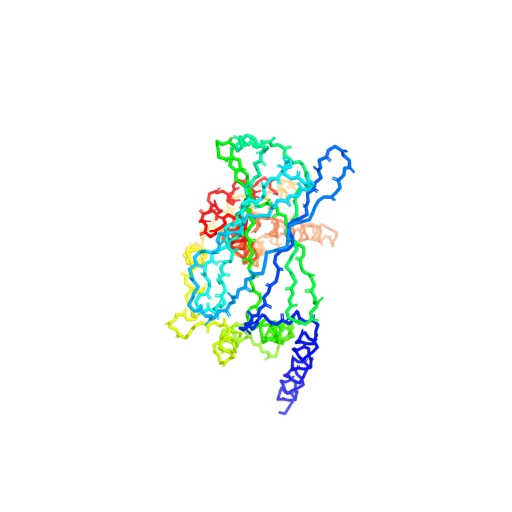21 C CA . TRP A 1 327 ? 4.387 14.217 -6.939 1.00 91.69 327 TRP A CA 1
ATOM 2522 C C . TRP A 1 327 ? 5.527 14.732 -7.812 1.00 91.69 327 TRP A C 1
ATOM 2524 O O . TRP A 1 327 ? 6.676 14.473 -7.489 1.00 91.69 327 TRP A O 1
ATOM 2534 N N . LEU A 1 328 ? 5.239 15.514 -8.858 1.00 91.50 328 LEU A N 1
ATOM 2535 C CA . LEU A 1 328 ? 6.277 16.118 -9.692 1.00 91.50 328 LEU A CA 1
ATOM 2536 C C . LEU A 1 328 ? 7.219 17.003 -8.862 1.00 91.50 328 LEU A C 1
ATOM 2538 O O . LEU A 1 328 ? 8.427 16.908 -9.025 1.00 91.50 328 LEU A O 1
ATOM 2542 N N . TYR A 1 329 ? 6.714 17.805 -7.922 1.00 91.50 329 TYR A N 1
ATOM 2543 C CA . TYR A 1 329 ? 7.581 18.587 -7.029 1.00 91.50 329 TYR A CA 1
ATOM 2544 C C . TYR A 1 329 ? 8.462 17.731 -6.109 1.00 91.50 329 TYR A C 1
ATOM 2546 O O . TYR A 1 329 ? 9.559 18.160 -5.760 1.00 91.50 329 TYR A O 1
ATOM 2554 N N . ILE A 1 330 ? 7.997 16.544 -5.714 1.00 89.00 330 ILE A N 1
ATOM 2555 C CA . ILE A 1 330 ? 8.744 15.617 -4.852 1.00 89.00 330 ILE A CA 1
ATOM 2556 C C . ILE A 1 330 ? 9.755 14.800 -5.667 1.00 89.00 330 ILE A C 1
ATOM 2558 O O . ILE A 1 330 ? 10.892 14.628 -5.240 1.00 89.00 330 ILE A O 1
ATOM 2562 N N . GLY A 1 331 ? 9.338 14.288 -6.823 1.00 86.38 331 GLY A N 1
ATOM 2563 C CA . GLY A 1 331 ? 10.099 13.352 -7.641 1.00 86.38 331 GLY A CA 1
ATOM 2564 C C . GLY A 1 331 ? 11.038 14.018 -8.644 1.00 86.38 331 GLY A C 1
ATOM 2565 O O . GLY A 1 331 ? 12.085 13.461 -8.936 1.00 86.38 331 GLY A O 1
ATOM 2566 N N . PHE A 1 332 ? 10.706 15.192 -9.186 1.00 86.50 332 PHE A N 1
ATOM 2567 C CA . PHE A 1 332 ? 11.543 15.864 -10.191 1.00 86.50 332 PHE A CA 1
ATOM 2568 C C . PHE A 1 332 ? 12.939 16.281 -9.691 1.00 86.50 332 PHE A C 1
ATOM 2570 O O . PHE A 1 332 ? 13.873 16.233 -10.488 1.00 86.50 332 PHE A O 1
ATOM 2577 N N . PRO A 1 333 ? 13.133 16.683 -8.417 1.00 77.25 333 PRO A N 1
ATOM 2578 C CA . PRO A 1 333 ? 14.470 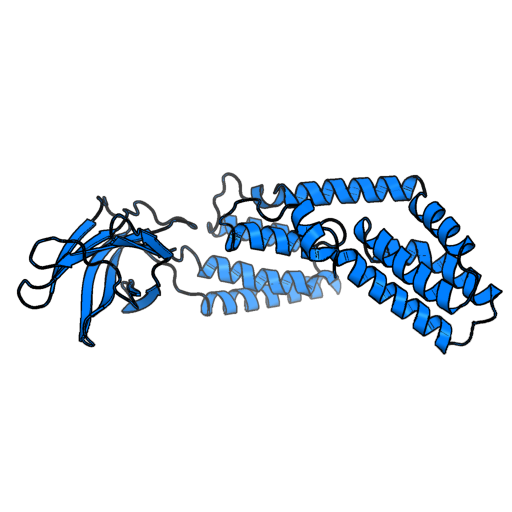16.951 -7.887 1.00 77.25 333 PRO A CA 1
ATOM 2579 C C . PRO A 1 333 ? 15.369 15.710 -7.713 1.00 77.25 333 PRO A C 1
ATOM 2581 O O . PRO A 1 333 ? 16.524 15.894 -7.323 1.00 77.25 333 PRO A O 1
ATOM 2584 N N . ALA A 1 334 ? 14.843 14.491 -7.909 1.00 54.16 334 ALA A N 1
ATOM 2585 C CA . ALA A 1 334 ? 15.499 13.220 -7.579 1.00 54.16 334 ALA A CA 1
ATOM 2586 C C . ALA A 1 334 ? 16.431 12.662 -8.667 1.00 54.16 334 ALA A C 1
ATOM 2588 O O . ALA A 1 334 ? 16.269 13.006 -9.862 1.00 54.16 334 ALA A O 1
#

Radius of gyration: 28.78 Å; chains: 1; bounding box: 64×58×83 Å

Foldseek 3Di:
DVLVVLVVVLLVQLQVQLLVLLVVWDDFADWDKKWKWKWFDDPNDIDIDIHIDTAQPPDDFDWDWDQPDPQFKIKTWTWDHHNDDAQPDKIKIKIFIAGSVRDGDADTPDIWIWMQGPVRDIDIWDFPDADPVRRIGITIDGTGHCRSLLSSLVRSLVSVCVVCVSPPNVVSVVSSLVSCVVSPNDDPPCSCVVCVDVLNVVLVVLVVVQVVCVVVCVLLVVLVVQCVVQDDLVSNLVSLLQSLLQNLLRYELVVSLVSCVVVVVVVCVVVVVPPPVSVVVSSVSSSVSSVLSLQQFSNNDVVSSVVQCCCCVPVVVVDSPPDRVNSNVVRVVD